Protein AF-A0A8B9T919-F1 (afdb_monomer_lite)

Sequence (289 aa):
VPCEQHYSPLSAPQPFTERGYCPAAAVGGAEPPPFTAFQFRGRLEGPDWRRLSAVDVGRVCREGDVAALQEHLEHVTFCSAERERCPHCQAPADPLLLKLLRLAQLCTEYLLHSQEYLSAQLRGLEDALRDALAQRDRLGEEVARRVQEVKALKEECRRRKKMIGTQQMMLEARASYHQCQLCEKAFMNYSFLQSHMQRRHPEESQIGMKAKTDKLQDEIDKLKEQLQLTKSQLEAEQQANMVRFSKVMVPFLLCCEELRNKANCIFLPIFVGFKDQRVKANIVLAMAV

Radius of gyration: 46.04 Å; chains: 1; bounding box: 82×73×131 Å

pLDDT: mean 78.36, std 20.1, range [31.69, 98.69]

Structure (mmCIF, N/CA/C/O backbone):
data_AF-A0A8B9T919-F1
#
_entry.id   AF-A0A8B9T919-F1
#
loop_
_atom_site.group_PDB
_atom_site.id
_atom_site.type_symbol
_atom_site.label_atom_id
_atom_site.label_alt_id
_atom_site.label_comp_id
_atom_site.label_asym_id
_atom_site.label_entity_id
_atom_site.label_seq_id
_atom_site.pdbx_PDB_ins_code
_atom_site.Cartn_x
_atom_site.Cartn_y
_atom_site.Cartn_z
_atom_site.occupancy
_atom_site.B_iso_or_equiv
_atom_site.auth_seq_id
_atom_site.auth_comp_id
_atom_site.auth_asym_id
_atom_site.auth_atom_id
_atom_site.pdbx_PDB_model_num
ATOM 1 N N . VAL A 1 1 ? 12.953 55.340 -32.029 1.00 36.50 1 VAL A N 1
ATOM 2 C CA . VAL A 1 1 ? 13.115 55.144 -30.569 1.00 36.50 1 VAL A CA 1
ATOM 3 C C . VAL A 1 1 ? 12.231 53.965 -30.181 1.00 36.50 1 VAL A C 1
ATOM 5 O O . VAL A 1 1 ? 11.100 53.947 -30.653 1.00 36.50 1 VAL A O 1
ATOM 8 N N . PRO A 1 2 ? 12.773 52.928 -29.525 1.00 43.56 2 PRO A N 1
ATOM 9 C CA . PRO A 1 2 ? 12.330 51.546 -29.701 1.00 43.56 2 PRO A CA 1
ATOM 10 C C . PRO A 1 2 ? 11.297 51.105 -28.653 1.00 43.56 2 PRO A C 1
ATOM 12 O O . PRO A 1 2 ? 11.357 51.530 -27.504 1.00 43.56 2 PRO A O 1
ATOM 15 N N . CYS A 1 3 ? 10.391 50.205 -29.043 1.00 31.69 3 CYS A N 1
ATOM 16 C CA . CYS A 1 3 ? 9.645 49.365 -28.108 1.00 31.69 3 CYS A CA 1
ATOM 17 C C . CYS A 1 3 ? 10.438 48.071 -27.901 1.00 31.69 3 CYS A C 1
ATOM 19 O O . CYS A 1 3 ? 10.429 47.192 -28.761 1.00 31.69 3 CYS A O 1
ATOM 21 N N . GLU A 1 4 ? 11.134 47.971 -26.771 1.00 33.41 4 GLU A N 1
ATOM 22 C CA . GLU A 1 4 ? 11.716 46.718 -26.299 1.00 33.41 4 GLU A CA 1
ATOM 23 C C . GLU A 1 4 ? 10.603 45.765 -25.853 1.00 33.41 4 GLU A C 1
ATOM 25 O O . GLU A 1 4 ? 9.883 46.024 -24.888 1.00 33.41 4 GLU A O 1
ATOM 30 N N . GLN A 1 5 ? 10.458 44.646 -26.559 1.00 37.06 5 GLN A N 1
ATOM 31 C CA . GLN A 1 5 ? 9.697 43.503 -26.072 1.00 37.06 5 GLN A CA 1
ATOM 32 C C . GLN A 1 5 ? 10.636 42.640 -25.228 1.00 37.06 5 GLN A C 1
ATOM 34 O O . GLN A 1 5 ? 11.494 41.926 -25.745 1.00 37.06 5 GLN A O 1
ATOM 39 N N . HIS A 1 6 ? 10.474 42.735 -23.911 1.00 33.97 6 HIS A N 1
ATOM 40 C CA . HIS A 1 6 ? 11.082 41.830 -22.944 1.00 33.97 6 HIS A CA 1
ATOM 41 C C . HIS A 1 6 ? 10.574 40.399 -23.181 1.00 33.97 6 HIS A C 1
ATOM 43 O O . HIS A 1 6 ? 9.445 40.064 -22.825 1.00 33.97 6 HIS A O 1
ATOM 49 N N . TYR A 1 7 ? 11.421 39.536 -23.738 1.00 36.06 7 TYR A N 1
ATOM 50 C CA . TYR A 1 7 ? 11.237 38.091 -23.646 1.00 36.06 7 TYR A CA 1
ATOM 51 C C . TYR A 1 7 ? 11.626 37.632 -22.236 1.00 36.06 7 TYR A C 1
ATOM 53 O O . TYR A 1 7 ? 12.780 37.754 -21.824 1.00 36.06 7 TYR A O 1
ATOM 61 N N . SER A 1 8 ? 10.662 37.107 -21.478 1.00 35.72 8 SER A N 1
ATOM 62 C CA . SER A 1 8 ? 10.942 36.371 -20.242 1.00 35.72 8 SER A CA 1
ATOM 63 C C . SER A 1 8 ? 11.583 35.017 -20.584 1.00 35.72 8 SER A C 1
ATOM 65 O O . SER A 1 8 ? 11.071 34.324 -21.466 1.00 35.72 8 SER A O 1
ATOM 67 N N . PRO A 1 9 ? 12.670 34.594 -19.913 1.00 38.00 9 PRO A N 1
ATOM 68 C CA . PRO A 1 9 ? 13.261 33.291 -20.170 1.00 38.00 9 PRO A CA 1
ATOM 69 C C . PRO A 1 9 ? 12.354 32.191 -19.611 1.00 38.00 9 PRO A C 1
ATOM 71 O O . PRO A 1 9 ? 12.071 32.157 -18.412 1.00 38.00 9 PRO A O 1
ATOM 74 N N . LEU A 1 10 ? 11.921 31.280 -20.486 1.00 37.81 10 LEU A N 1
ATOM 75 C CA . LEU A 1 10 ? 11.366 29.983 -20.107 1.00 37.81 10 LEU A CA 1
ATOM 76 C C . LEU A 1 10 ? 12.343 29.295 -19.147 1.00 37.81 10 LEU A C 1
ATOM 78 O O . LEU A 1 10 ? 13.496 29.036 -19.493 1.00 37.81 10 LEU A O 1
ATOM 82 N N . SER A 1 11 ? 11.886 29.040 -17.922 1.00 40.09 11 SER A N 1
ATOM 83 C CA . SER A 1 11 ? 12.655 28.319 -16.914 1.00 40.09 11 SER A CA 1
ATOM 84 C C . SER A 1 11 ? 13.010 26.926 -17.433 1.00 40.09 11 SER A C 1
ATOM 86 O O . SER A 1 11 ? 12.137 26.172 -17.860 1.00 40.09 11 SER A O 1
ATOM 88 N N . ALA A 1 12 ? 14.301 26.597 -17.402 1.00 38.28 12 ALA A N 1
ATOM 89 C CA . ALA A 1 12 ? 14.796 25.267 -17.722 1.00 38.28 12 ALA A CA 1
ATOM 90 C C . ALA A 1 12 ? 14.157 24.215 -16.790 1.00 38.28 12 ALA A C 1
ATOM 92 O O . ALA A 1 12 ? 13.969 24.500 -15.601 1.00 38.28 12 ALA A O 1
ATOM 93 N N . PRO A 1 13 ? 13.836 23.006 -17.285 1.00 37.28 13 PRO A N 1
ATOM 94 C CA . PRO A 1 13 ? 13.351 21.931 -16.432 1.00 37.28 13 PRO A CA 1
ATOM 95 C C . PRO A 1 13 ? 14.444 21.574 -15.419 1.00 37.28 13 PRO A C 1
ATOM 97 O O . PRO A 1 13 ? 15.576 21.262 -15.792 1.00 37.28 13 PRO A O 1
ATOM 100 N N . GLN A 1 14 ? 14.122 21.670 -14.129 1.00 35.53 14 GLN A N 1
ATOM 101 C CA . GLN A 1 14 ? 15.035 21.237 -13.077 1.00 35.53 14 GLN A CA 1
ATOM 102 C C . GLN A 1 14 ? 15.206 19.714 -13.168 1.00 35.53 14 GLN A C 1
ATOM 104 O O . GLN A 1 14 ? 14.205 19.016 -13.362 1.00 35.53 14 GLN A O 1
ATOM 109 N N . PRO A 1 15 ? 16.434 19.178 -13.035 1.00 36.22 15 PRO A N 1
ATOM 110 C CA . PRO A 1 15 ? 16.618 17.743 -12.900 1.00 36.22 15 PRO A CA 1
ATOM 111 C C . PRO A 1 15 ? 15.818 17.279 -11.684 1.00 36.22 15 PRO A C 1
ATOM 113 O O . PRO A 1 15 ? 15.820 17.952 -10.651 1.00 36.22 15 PRO A O 1
ATOM 116 N N . PHE A 1 16 ? 15.106 16.163 -11.833 1.00 40.47 16 PHE A N 1
ATOM 117 C CA . PHE A 1 16 ? 14.372 15.499 -10.763 1.00 40.47 16 PHE A CA 1
ATOM 118 C C . PHE A 1 16 ? 15.391 15.029 -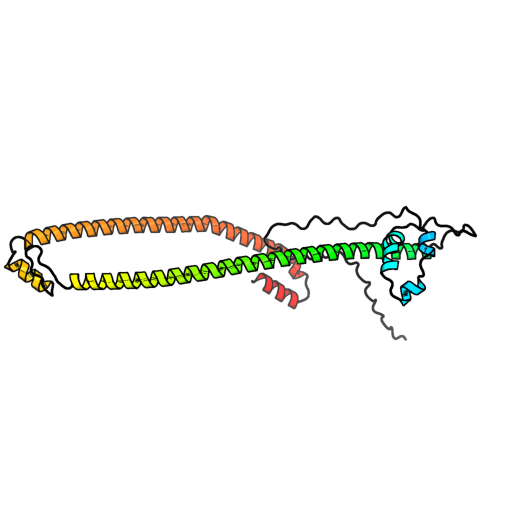9.718 1.00 40.47 16 PHE A C 1
ATOM 120 O O . PHE A 1 16 ? 15.885 13.906 -9.750 1.00 40.47 16 PHE A O 1
ATOM 127 N N . THR A 1 17 ? 15.798 15.943 -8.840 1.00 41.56 17 THR A N 1
ATOM 128 C CA . THR A 1 17 ? 16.509 15.609 -7.619 1.00 41.56 17 THR A CA 1
ATOM 129 C C . THR A 1 17 ? 15.556 14.782 -6.781 1.00 41.56 17 THR A C 1
ATOM 131 O O . THR A 1 17 ? 14.377 15.124 -6.671 1.00 41.56 17 THR A O 1
ATOM 134 N N . GLU A 1 18 ? 16.071 13.674 -6.246 1.00 41.75 18 GLU A N 1
ATOM 135 C CA . GLU A 1 18 ? 15.413 12.783 -5.296 1.00 41.75 18 GLU A CA 1
ATOM 136 C C . GLU A 1 18 ? 14.744 13.594 -4.180 1.00 41.75 18 GLU A C 1
ATOM 138 O O . GLU A 1 18 ? 15.289 13.814 -3.099 1.00 41.75 18 GLU A O 1
ATOM 143 N N . ARG A 1 19 ? 13.512 14.046 -4.410 1.00 37.56 19 ARG A N 1
ATOM 144 C CA . ARG A 1 19 ? 12.586 14.313 -3.327 1.00 37.56 19 ARG A CA 1
ATOM 145 C C . ARG A 1 19 ? 12.154 12.938 -2.868 1.00 37.56 19 ARG A C 1
ATOM 147 O O . ARG A 1 19 ? 11.163 12.401 -3.352 1.00 37.56 19 ARG A O 1
ATOM 154 N N . GLY A 1 20 ? 12.947 12.374 -1.958 1.00 37.53 20 GLY A N 1
ATOM 155 C CA . GLY A 1 20 ? 12.511 11.291 -1.100 1.00 37.53 20 GLY A CA 1
ATOM 156 C C . GLY A 1 20 ? 11.186 11.716 -0.486 1.00 37.53 20 GLY A C 1
ATOM 157 O O . GLY A 1 20 ? 11.134 12.562 0.407 1.00 37.53 20 GLY A O 1
ATOM 158 N N . TYR A 1 21 ? 10.097 11.193 -1.035 1.00 40.12 21 TYR A N 1
ATOM 159 C CA . TYR A 1 21 ? 8.816 11.232 -0.372 1.00 40.12 21 TYR A CA 1
ATOM 160 C C . TYR A 1 21 ? 8.945 10.236 0.773 1.00 40.12 21 TYR A C 1
ATOM 162 O O . TYR A 1 21 ? 8.727 9.046 0.589 1.00 40.12 21 TYR A O 1
ATOM 170 N N . CYS A 1 22 ? 9.393 10.706 1.936 1.00 38.06 22 CYS A N 1
ATOM 171 C CA . CYS A 1 22 ? 9.273 9.939 3.165 1.00 38.06 22 CYS A CA 1
ATOM 172 C C . CYS A 1 22 ? 7.781 9.933 3.517 1.00 38.06 22 CYS A C 1
ATOM 174 O O . CYS A 1 22 ? 7.258 10.993 3.883 1.00 38.06 22 CYS A O 1
ATOM 176 N N . PRO A 1 23 ? 7.061 8.801 3.402 1.00 38.56 23 PRO A N 1
ATOM 177 C CA . PRO A 1 23 ? 5.745 8.733 4.001 1.00 38.56 23 PRO A CA 1
ATOM 178 C C . PRO A 1 23 ? 5.939 8.889 5.510 1.00 38.56 23 PRO A C 1
ATOM 180 O O . PRO A 1 23 ? 6.887 8.348 6.084 1.00 38.56 23 PRO A O 1
ATOM 183 N N . ALA A 1 24 ? 5.067 9.673 6.143 1.00 37.78 24 ALA A N 1
ATOM 184 C CA . ALA A 1 24 ? 5.046 9.816 7.590 1.00 37.78 24 ALA A CA 1
ATOM 185 C C . ALA A 1 24 ? 5.099 8.423 8.232 1.00 37.78 24 ALA A C 1
ATOM 187 O O . ALA A 1 24 ? 4.307 7.551 7.876 1.00 37.78 24 ALA A O 1
ATOM 188 N N . ALA A 1 25 ? 6.082 8.233 9.115 1.00 38.03 25 ALA A N 1
ATOM 189 C CA . ALA A 1 25 ? 6.426 6.970 9.746 1.00 38.03 25 ALA A CA 1
ATOM 190 C C . ALA A 1 25 ? 5.175 6.176 10.151 1.00 38.03 25 ALA A C 1
ATOM 192 O O . ALA A 1 25 ? 4.456 6.551 11.080 1.00 38.03 25 ALA A O 1
ATOM 193 N N . ALA A 1 26 ? 4.933 5.063 9.459 1.00 39.94 26 ALA A N 1
ATOM 194 C CA . ALA A 1 26 ? 4.069 4.027 9.985 1.00 39.94 26 ALA A CA 1
ATOM 195 C C . ALA A 1 26 ? 4.783 3.451 11.213 1.00 39.94 26 ALA A C 1
ATOM 197 O O . ALA A 1 26 ? 5.913 2.970 11.139 1.00 39.94 26 ALA A O 1
ATOM 198 N N . VAL A 1 27 ? 4.140 3.585 12.367 1.00 46.00 27 VAL A N 1
ATOM 199 C CA . VAL A 1 27 ? 4.584 3.035 13.645 1.00 46.00 27 VAL A CA 1
ATOM 200 C C . VAL A 1 27 ? 4.632 1.509 13.508 1.00 46.00 27 VAL A C 1
ATOM 202 O O . VAL A 1 27 ? 3.615 0.839 13.645 1.00 46.00 27 VAL A O 1
ATOM 205 N N . GLY A 1 28 ? 5.803 0.965 13.181 1.00 42.69 28 GLY A N 1
ATOM 206 C CA . GLY A 1 28 ? 6.005 -0.471 12.985 1.00 42.69 28 GLY A CA 1
ATOM 207 C C . GLY A 1 28 ? 7.231 -0.745 12.124 1.00 42.69 28 GLY A C 1
ATOM 208 O O . GLY A 1 28 ? 7.162 -0.655 10.907 1.00 42.69 28 GLY A O 1
ATOM 209 N N . GLY A 1 29 ? 8.356 -1.033 12.780 1.00 44.22 29 GLY A N 1
ATOM 210 C CA . GLY A 1 29 ? 9.689 -1.181 12.196 1.00 44.22 29 GLY A CA 1
ATOM 211 C C . GLY A 1 29 ? 9.780 -1.990 10.899 1.00 44.22 29 GLY A C 1
ATOM 212 O O . GLY A 1 29 ? 9.660 -3.210 10.908 1.00 44.22 29 GLY A O 1
ATOM 213 N N . ALA A 1 30 ? 10.133 -1.290 9.828 1.00 40.09 30 ALA A N 1
ATOM 214 C CA . ALA A 1 30 ? 11.029 -1.749 8.776 1.00 40.09 30 ALA A CA 1
ATOM 215 C C . ALA A 1 30 ? 11.618 -0.482 8.145 1.00 40.09 30 ALA A C 1
ATOM 217 O O . ALA A 1 30 ? 10.909 0.266 7.473 1.00 40.09 30 ALA A O 1
ATOM 218 N N . GLU A 1 31 ? 12.889 -0.185 8.432 1.00 43.62 31 GLU A N 1
ATOM 219 C CA . GLU A 1 31 ? 13.597 0.849 7.678 1.00 43.62 31 GLU A CA 1
ATOM 220 C C . GLU A 1 31 ? 13.546 0.476 6.188 1.00 43.62 31 GLU A C 1
ATOM 222 O O . GLU A 1 31 ? 13.769 -0.697 5.856 1.00 43.62 31 GLU A O 1
ATOM 227 N N . PRO A 1 32 ? 13.243 1.428 5.283 1.00 50.81 32 PRO A N 1
ATOM 228 C CA . PRO A 1 32 ? 13.385 1.182 3.859 1.00 50.81 32 PRO A CA 1
ATOM 229 C C . PRO A 1 32 ? 14.818 0.699 3.603 1.00 50.81 32 PRO A C 1
ATOM 231 O O . PRO A 1 32 ? 15.749 1.269 4.181 1.00 50.81 32 PRO A O 1
ATOM 234 N N . PRO A 1 33 ? 15.028 -0.340 2.778 1.00 51.41 33 PRO A N 1
ATOM 235 C CA . PRO A 1 33 ? 16.375 -0.792 2.465 1.00 51.41 33 PRO A CA 1
ATOM 236 C C . PRO A 1 33 ? 17.212 0.401 1.977 1.00 51.41 33 PRO A C 1
ATOM 238 O O . PRO A 1 33 ? 16.688 1.231 1.229 1.00 51.41 33 PRO A O 1
ATOM 241 N N . PRO A 1 34 ? 18.486 0.521 2.398 1.00 51.78 34 PRO A N 1
ATOM 242 C CA . PRO A 1 34 ? 19.332 1.638 2.007 1.00 51.78 34 PRO A CA 1
ATOM 243 C C . PRO A 1 34 ? 19.442 1.658 0.484 1.00 51.78 34 PRO A C 1
ATOM 245 O O . PRO A 1 34 ? 20.031 0.765 -0.128 1.00 51.78 34 PRO A O 1
ATOM 248 N N . PHE A 1 35 ? 18.822 2.661 -0.130 1.00 59.38 35 PHE A N 1
ATOM 249 C CA . PHE A 1 35 ? 18.844 2.820 -1.572 1.00 59.38 35 PHE A CA 1
ATOM 250 C C . PHE A 1 35 ? 20.262 3.196 -1.996 1.00 59.38 35 PHE A C 1
ATOM 252 O O . PHE A 1 35 ? 20.836 4.185 -1.540 1.00 59.38 35 PHE A O 1
ATOM 259 N N . THR A 1 36 ? 20.849 2.382 -2.868 1.00 68.56 36 THR A N 1
ATOM 260 C CA . THR A 1 36 ? 22.107 2.717 -3.526 1.00 68.56 36 THR A CA 1
ATOM 261 C C . THR A 1 36 ? 21.854 3.860 -4.499 1.00 68.56 36 THR A C 1
ATOM 263 O O . THR A 1 36 ? 21.028 3.715 -5.400 1.00 68.56 36 THR A O 1
ATOM 266 N N . ALA A 1 37 ? 22.567 4.974 -4.332 1.00 80.81 37 ALA A N 1
ATOM 267 C CA . ALA A 1 37 ? 22.476 6.115 -5.237 1.00 80.81 37 ALA A CA 1
ATOM 268 C C . ALA A 1 37 ? 22.717 5.687 -6.696 1.00 80.81 37 ALA A C 1
ATOM 270 O O . ALA A 1 37 ? 23.629 4.901 -6.976 1.00 80.81 37 ALA A O 1
ATOM 271 N N . PHE A 1 38 ? 21.906 6.217 -7.616 1.00 88.94 38 PHE A N 1
ATOM 272 C CA . PHE A 1 38 ? 22.007 5.919 -9.043 1.00 88.94 38 PHE A CA 1
ATOM 273 C C . PHE A 1 38 ? 23.387 6.282 -9.600 1.00 88.94 38 PHE A C 1
ATOM 275 O O . PHE A 1 38 ? 23.897 7.383 -9.382 1.00 88.94 38 PHE A O 1
ATOM 282 N N . GLN A 1 39 ? 23.975 5.361 -10.363 1.00 93.12 39 GLN A N 1
ATOM 283 C CA . GLN A 1 39 ? 25.239 5.569 -11.061 1.00 93.12 39 GLN A CA 1
ATOM 284 C C . GLN A 1 39 ? 25.148 4.996 -12.468 1.00 93.12 39 GLN A C 1
ATOM 286 O O . GLN A 1 39 ? 24.696 3.867 -12.660 1.00 93.12 39 GLN A O 1
ATOM 291 N N . PHE A 1 40 ? 25.622 5.772 -13.442 1.00 93.56 40 PHE A N 1
ATOM 292 C CA . PHE A 1 40 ? 25.699 5.320 -14.823 1.00 93.56 40 PHE A CA 1
ATOM 293 C C . PHE A 1 40 ? 26.725 4.196 -14.980 1.00 93.56 40 PHE A C 1
ATOM 295 O O . PHE A 1 40 ? 27.854 4.290 -14.489 1.00 93.56 40 PHE A O 1
ATOM 302 N N . ARG A 1 41 ? 26.355 3.155 -15.722 1.00 91.75 41 ARG A N 1
ATOM 303 C CA . ARG A 1 41 ? 27.223 2.023 -16.044 1.00 91.75 41 ARG A CA 1
ATOM 304 C C . ARG A 1 41 ? 28.241 2.396 -17.125 1.00 91.75 41 ARG A C 1
ATOM 306 O O . ARG A 1 41 ? 27.979 3.182 -18.042 1.00 91.75 41 ARG A O 1
ATOM 313 N N . GLY A 1 42 ? 29.423 1.788 -17.041 1.00 88.69 42 GLY A N 1
ATOM 314 C CA . GLY A 1 42 ? 30.419 1.854 -18.111 1.00 88.69 42 GLY A CA 1
ATOM 315 C C . GLY A 1 42 ? 29.920 1.144 -19.373 1.00 88.69 42 GLY A C 1
ATOM 316 O O . GLY A 1 42 ? 29.310 0.083 -19.281 1.00 88.69 42 GLY A O 1
ATOM 317 N N . ARG A 1 43 ? 30.194 1.715 -20.554 1.00 90.75 43 ARG A N 1
ATOM 318 C CA . ARG A 1 43 ? 29.876 1.107 -21.857 1.00 90.75 43 ARG A CA 1
ATOM 319 C C . ARG A 1 43 ? 31.175 0.673 -22.528 1.00 90.75 43 ARG A C 1
ATOM 321 O O . ARG A 1 43 ? 31.939 1.521 -22.987 1.00 90.75 43 ARG A O 1
ATOM 328 N N . LEU A 1 44 ? 31.458 -0.627 -22.511 1.00 81.94 44 LEU A N 1
ATOM 329 C CA . LEU A 1 44 ? 32.715 -1.191 -23.024 1.00 81.94 44 LEU A CA 1
ATOM 330 C C . LEU A 1 44 ? 32.516 -2.010 -24.301 1.00 81.94 44 LEU A C 1
ATOM 332 O O . LEU A 1 44 ? 33.423 -2.067 -25.129 1.00 81.94 44 LEU A O 1
ATOM 336 N N . GLU A 1 45 ? 31.341 -2.611 -24.463 1.00 89.50 45 GLU A N 1
ATOM 337 C CA . GLU A 1 45 ? 31.021 -3.495 -25.580 1.00 89.50 45 GLU A CA 1
ATOM 338 C C . GLU A 1 45 ? 30.561 -2.698 -26.801 1.00 89.50 45 GLU A C 1
ATOM 340 O O . GLU A 1 45 ? 29.807 -1.733 -26.672 1.00 89.50 45 GLU A O 1
ATOM 345 N N . GLY A 1 46 ? 31.032 -3.082 -27.988 1.00 89.75 46 GLY A N 1
ATOM 346 C CA . GLY A 1 46 ? 30.630 -2.450 -29.245 1.00 89.75 46 GLY A CA 1
ATOM 347 C C . GLY A 1 46 ? 29.209 -2.845 -29.676 1.00 89.75 46 GLY A C 1
ATOM 348 O O . GLY A 1 46 ? 28.644 -3.813 -29.160 1.00 89.75 46 GLY A O 1
ATOM 349 N N . PRO A 1 47 ? 28.598 -2.126 -30.631 1.00 91.50 47 PRO A N 1
ATOM 350 C CA . PRO A 1 47 ? 27.275 -2.466 -31.133 1.00 91.50 47 PRO A CA 1
ATOM 351 C C . PRO A 1 47 ? 27.300 -3.762 -31.960 1.00 91.50 47 PRO A C 1
ATOM 353 O O . PRO A 1 47 ? 28.069 -3.910 -32.905 1.00 91.50 47 PRO A O 1
ATOM 356 N N . ASP A 1 48 ? 26.393 -4.690 -31.664 1.00 90.31 48 ASP A N 1
ATOM 357 C CA . ASP A 1 48 ? 26.045 -5.804 -32.547 1.00 90.31 48 ASP A CA 1
ATOM 358 C C . ASP A 1 48 ? 25.288 -5.316 -33.794 1.00 90.31 48 ASP A C 1
ATOM 360 O O . ASP A 1 48 ? 24.056 -5.254 -33.848 1.00 90.31 48 ASP A O 1
ATOM 364 N N . TRP A 1 49 ? 26.053 -4.974 -34.827 1.00 90.00 49 TRP A N 1
ATOM 365 C CA . TRP A 1 49 ? 25.535 -4.526 -36.116 1.00 90.00 49 TRP A CA 1
ATOM 366 C C . TRP A 1 49 ? 24.666 -5.569 -36.827 1.00 90.00 49 TRP A C 1
ATOM 368 O O . TRP A 1 49 ? 23.778 -5.201 -37.599 1.00 90.00 49 TRP A O 1
ATOM 378 N N . ARG A 1 50 ? 24.876 -6.868 -36.574 1.00 90.88 50 ARG A N 1
ATOM 379 C CA . ARG A 1 50 ? 24.064 -7.920 -37.200 1.00 90.88 50 ARG A CA 1
ATOM 380 C C . ARG A 1 50 ? 22.658 -7.905 -36.628 1.00 90.88 50 ARG A C 1
ATOM 382 O O . ARG A 1 50 ? 21.703 -7.871 -37.394 1.00 90.88 50 ARG A O 1
ATOM 389 N N . ARG A 1 51 ? 22.536 -7.856 -35.301 1.00 91.06 51 ARG A N 1
ATOM 390 C CA . ARG A 1 51 ? 21.229 -7.762 -34.639 1.00 91.06 51 ARG A CA 1
ATOM 391 C C . ARG A 1 51 ? 20.518 -6.463 -34.993 1.00 91.06 51 ARG A C 1
ATOM 393 O O . ARG A 1 51 ? 19.367 -6.500 -35.405 1.00 91.06 51 ARG A O 1
ATOM 400 N N . LEU A 1 52 ? 21.226 -5.334 -34.948 1.00 91.00 52 LEU A N 1
ATOM 401 C CA . LEU A 1 52 ? 20.641 -4.030 -35.274 1.00 91.00 52 LEU A CA 1
ATOM 402 C C . LEU A 1 52 ? 20.163 -3.925 -36.729 1.00 91.00 52 LEU A C 1
ATOM 404 O O . LEU A 1 52 ? 19.134 -3.307 -36.982 1.00 91.00 52 LEU A O 1
ATOM 408 N N . SER A 1 53 ? 20.872 -4.534 -37.684 1.00 90.44 53 SER A N 1
ATOM 409 C CA . SER A 1 53 ? 20.473 -4.489 -39.101 1.00 90.44 53 SER A CA 1
ATOM 410 C C . SER A 1 53 ? 19.258 -5.360 -39.435 1.00 90.44 53 SER A C 1
ATOM 412 O O . SER A 1 53 ? 18.605 -5.112 -40.445 1.00 90.44 53 SER A O 1
ATOM 414 N N . ALA A 1 54 ? 18.926 -6.346 -38.596 1.00 91.69 54 ALA A N 1
ATOM 415 C CA . ALA A 1 54 ? 17.727 -7.167 -38.761 1.00 91.69 54 ALA A CA 1
ATOM 416 C C . ALA A 1 54 ? 16.431 -6.441 -38.349 1.00 91.69 54 ALA A C 1
ATOM 418 O O . ALA A 1 54 ? 15.338 -6.902 -38.680 1.00 91.69 54 ALA A O 1
ATOM 419 N N . VAL A 1 55 ? 16.534 -5.316 -37.631 1.00 92.75 55 VAL A N 1
ATOM 420 C CA . VAL A 1 55 ? 15.377 -4.574 -37.118 1.00 92.75 55 VAL A CA 1
ATOM 421 C C . VAL A 1 55 ? 14.807 -3.641 -38.186 1.00 92.75 55 VAL A C 1
ATOM 423 O O . VAL A 1 55 ? 15.452 -2.679 -38.602 1.00 92.75 55 VAL A O 1
ATOM 426 N N . ASP A 1 56 ? 13.547 -3.856 -38.568 1.00 93.62 56 ASP A N 1
ATOM 427 C CA . ASP A 1 56 ? 12.787 -2.886 -39.365 1.00 93.62 56 ASP A CA 1
ATOM 428 C C . ASP A 1 56 ? 12.229 -1.775 -38.463 1.00 93.62 56 ASP A C 1
ATOM 430 O O . ASP A 1 56 ? 11.118 -1.855 -37.932 1.00 93.62 56 ASP A O 1
ATOM 434 N N . VAL A 1 57 ? 13.007 -0.702 -38.308 1.00 94.69 57 VAL A N 1
ATOM 435 C CA . VAL A 1 57 ? 12.626 0.477 -37.512 1.00 94.69 57 VAL A CA 1
ATOM 436 C C . VAL A 1 57 ? 11.338 1.126 -38.033 1.00 94.69 57 VAL A C 1
ATOM 438 O O . VAL A 1 57 ? 10.521 1.602 -37.247 1.00 94.69 57 VAL A O 1
ATOM 441 N N . GLY A 1 58 ? 11.110 1.119 -39.350 1.00 96.25 58 GLY A N 1
ATOM 442 C CA . GLY A 1 58 ? 9.912 1.707 -39.947 1.00 96.25 58 GLY A CA 1
ATOM 443 C C . GLY A 1 58 ? 8.649 0.954 -39.539 1.00 96.25 58 GLY A C 1
ATOM 444 O O . GLY A 1 58 ? 7.632 1.576 -39.226 1.00 96.25 58 GLY A O 1
ATOM 445 N N . ARG A 1 59 ? 8.717 -0.379 -39.510 1.00 95.38 59 ARG A N 1
ATOM 446 C CA . ARG A 1 59 ? 7.644 -1.230 -38.991 1.00 95.38 59 ARG A CA 1
ATOM 447 C C . ARG A 1 59 ? 7.426 -1.007 -37.497 1.00 95.38 59 ARG A C 1
ATOM 449 O O . ARG A 1 59 ? 6.291 -0.742 -37.109 1.00 95.38 59 ARG A O 1
ATOM 456 N N . VAL A 1 60 ? 8.494 -1.028 -36.691 1.00 95.75 60 VAL A N 1
ATOM 457 C CA . VAL A 1 60 ? 8.422 -0.791 -35.235 1.00 95.75 60 VAL A CA 1
ATOM 458 C C . VAL A 1 60 ? 7.717 0.533 -34.929 1.00 95.75 60 VAL A C 1
ATOM 460 O O . VAL A 1 60 ? 6.826 0.566 -34.086 1.00 95.75 60 VAL A O 1
ATOM 463 N N . CYS A 1 61 ? 8.039 1.609 -35.653 1.00 96.25 61 CYS A N 1
ATOM 464 C CA . CYS A 1 61 ? 7.386 2.906 -35.471 1.00 96.25 61 CYS A CA 1
ATOM 465 C C . CYS A 1 61 ? 5.906 2.917 -35.882 1.00 96.25 61 CYS A C 1
ATOM 467 O O . CYS A 1 61 ? 5.100 3.539 -35.195 1.00 96.25 61 CYS A O 1
ATOM 469 N N . ARG A 1 62 ? 5.535 2.276 -37.001 1.00 97.38 62 ARG A N 1
ATOM 470 C CA . ARG A 1 62 ? 4.141 2.275 -37.489 1.00 97.38 62 ARG A CA 1
ATOM 471 C C . ARG A 1 62 ? 3.218 1.404 -36.643 1.00 97.38 62 ARG A C 1
ATOM 473 O O . ARG A 1 62 ? 2.064 1.765 -36.446 1.00 97.38 62 ARG A O 1
ATOM 480 N N . GLU A 1 63 ? 3.714 0.255 -36.198 1.00 96.50 63 GLU A N 1
ATOM 481 C CA . GLU A 1 63 ? 2.929 -0.747 -35.470 1.00 96.50 63 GLU A CA 1
ATOM 482 C C . GLU A 1 63 ? 3.042 -0.589 -33.950 1.00 96.50 63 GLU A C 1
ATOM 484 O O . GLU A 1 63 ? 2.236 -1.157 -33.219 1.00 96.50 63 GLU A O 1
ATOM 489 N N . GLY A 1 64 ? 4.018 0.185 -33.462 1.00 94.69 64 GLY A N 1
ATOM 490 C CA . GLY A 1 64 ? 4.302 0.283 -32.034 1.00 94.69 64 GLY A CA 1
ATOM 491 C C . GLY A 1 64 ? 4.761 -1.056 -31.457 1.00 94.69 64 GLY A C 1
ATOM 492 O O . GLY A 1 64 ? 4.309 -1.439 -30.382 1.00 94.69 64 GLY A O 1
ATOM 493 N N . ASP A 1 65 ? 5.618 -1.787 -32.178 1.00 94.31 65 ASP A N 1
ATOM 494 C CA . ASP A 1 65 ? 6.107 -3.111 -31.767 1.00 94.31 65 ASP A CA 1
ATOM 495 C C . ASP A 1 65 ? 7.080 -2.991 -30.581 1.00 94.31 65 ASP A C 1
ATOM 497 O O . ASP A 1 65 ? 8.307 -2.951 -30.721 1.00 94.31 65 ASP A O 1
ATOM 501 N N . VAL A 1 66 ? 6.503 -2.884 -29.382 1.00 93.88 66 VAL A N 1
ATOM 502 C CA . VAL A 1 66 ? 7.244 -2.750 -28.123 1.00 93.88 66 VAL A CA 1
ATOM 503 C C . VAL A 1 66 ? 8.090 -3.991 -27.848 1.00 93.88 66 VAL A C 1
ATOM 505 O O . VAL A 1 66 ? 9.161 -3.858 -27.263 1.00 93.88 66 VAL A O 1
ATOM 508 N N . ALA A 1 67 ? 7.660 -5.179 -28.283 1.00 93.62 67 ALA A N 1
ATOM 509 C CA . ALA A 1 67 ? 8.398 -6.418 -28.053 1.00 93.62 67 ALA A CA 1
ATOM 510 C C . ALA A 1 67 ? 9.734 -6.413 -28.811 1.00 93.62 67 ALA A C 1
ATOM 512 O O . ALA A 1 67 ? 10.782 -6.669 -28.214 1.00 93.62 67 ALA A O 1
ATOM 513 N N . ALA A 1 68 ? 9.718 -6.027 -30.091 1.00 92.00 68 ALA A N 1
ATOM 514 C CA . ALA A 1 68 ? 10.941 -5.863 -30.875 1.00 92.00 68 ALA A CA 1
ATOM 515 C C . ALA A 1 68 ? 11.872 -4.790 -30.277 1.00 92.00 68 ALA A C 1
ATOM 517 O O . ALA A 1 68 ? 13.090 -4.977 -30.234 1.00 92.00 68 ALA A O 1
ATOM 518 N N . LEU A 1 69 ? 11.316 -3.680 -29.773 1.00 92.00 69 LEU A N 1
ATOM 519 C CA . LEU A 1 69 ? 12.102 -2.636 -29.108 1.00 92.00 69 LEU A CA 1
ATOM 520 C C . LEU A 1 69 ? 12.730 -3.132 -27.794 1.00 92.00 69 LEU A C 1
ATOM 522 O O . LEU A 1 69 ? 13.903 -2.862 -27.541 1.00 92.00 69 LEU A O 1
ATOM 526 N N . GLN A 1 70 ? 11.974 -3.870 -26.977 1.00 92.94 70 GLN A N 1
ATOM 527 C CA . GLN A 1 70 ? 12.437 -4.423 -25.701 1.00 92.94 70 GLN A CA 1
ATOM 528 C C . GLN A 1 70 ? 13.626 -5.369 -25.877 1.00 92.94 70 GLN A C 1
ATOM 530 O O . GLN A 1 70 ? 14.567 -5.297 -25.091 1.00 92.94 70 GLN A O 1
ATOM 535 N N . GLU A 1 71 ? 13.638 -6.190 -26.930 1.00 93.19 71 GLU A N 1
ATOM 536 C CA . GLU A 1 71 ? 14.750 -7.111 -27.209 1.00 93.19 71 GLU A CA 1
ATOM 537 C C . GLU A 1 71 ? 16.092 -6.385 -27.442 1.00 93.19 71 GLU A C 1
ATOM 539 O O . GLU A 1 71 ? 17.168 -6.916 -27.152 1.00 93.19 71 GLU A O 1
ATOM 544 N N . HIS A 1 72 ? 16.035 -5.151 -27.950 1.00 92.75 72 HIS A N 1
ATOM 545 C CA . HIS A 1 72 ? 17.209 -4.344 -28.293 1.00 92.75 72 HIS A CA 1
ATOM 546 C C . HIS A 1 72 ? 17.543 -3.286 -27.238 1.00 92.75 72 HIS A C 1
ATOM 548 O O . HIS A 1 72 ? 18.625 -2.697 -27.287 1.00 92.75 72 HIS A O 1
ATOM 554 N N . LEU A 1 73 ? 16.635 -3.037 -26.292 1.00 93.06 73 LEU A N 1
ATOM 555 C CA . LEU A 1 73 ? 16.697 -1.919 -25.356 1.00 93.06 73 LEU A CA 1
ATOM 556 C C . LEU A 1 73 ? 17.970 -1.935 -24.510 1.00 93.06 73 LEU A C 1
ATOM 558 O O . LEU A 1 73 ? 18.667 -0.924 -24.432 1.00 93.06 73 LEU A O 1
ATOM 562 N N . GLU A 1 74 ? 18.301 -3.081 -23.916 1.00 91.94 74 GLU A N 1
ATOM 563 C CA . GLU A 1 74 ? 19.506 -3.235 -23.098 1.00 91.94 74 GLU A CA 1
ATOM 564 C C . GLU A 1 74 ? 20.765 -3.009 -23.943 1.00 91.94 74 GLU A C 1
ATOM 566 O O . GLU A 1 74 ? 21.592 -2.150 -23.636 1.00 91.94 74 GLU A O 1
ATOM 571 N N . HIS A 1 75 ? 20.862 -3.704 -25.074 1.00 91.81 75 HIS A N 1
ATOM 572 C CA . HIS A 1 75 ? 22.024 -3.630 -25.952 1.00 91.81 75 HIS A CA 1
ATOM 573 C C . HIS A 1 75 ? 22.286 -2.209 -26.474 1.00 91.81 75 HIS A C 1
ATOM 575 O O . HIS A 1 75 ? 23.401 -1.701 -26.375 1.00 91.81 75 HIS A O 1
ATOM 581 N N . VAL A 1 76 ? 21.256 -1.522 -26.978 1.00 93.56 76 VAL A N 1
ATOM 582 C CA . VAL A 1 76 ? 21.377 -0.140 -27.477 1.00 93.56 76 VAL A CA 1
ATOM 583 C C . VAL A 1 76 ? 21.721 0.830 -26.350 1.00 93.56 76 VAL A C 1
ATOM 585 O O . VAL A 1 76 ? 22.516 1.750 -26.555 1.00 93.56 76 VAL A O 1
ATOM 588 N N . THR A 1 77 ? 21.150 0.628 -25.160 1.00 95.00 77 THR A N 1
ATOM 589 C CA . THR A 1 77 ? 21.420 1.489 -24.008 1.00 95.00 77 THR A CA 1
ATOM 590 C C . THR A 1 77 ? 22.870 1.353 -23.565 1.00 95.00 77 THR A C 1
ATOM 592 O O . THR A 1 77 ? 23.506 2.375 -23.338 1.00 95.00 77 THR A O 1
ATOM 595 N N . PHE A 1 78 ? 23.423 0.136 -23.487 1.00 94.75 78 PHE A N 1
ATOM 596 C CA . PHE A 1 78 ? 24.722 -0.125 -22.855 1.00 94.75 78 PHE A CA 1
ATOM 597 C C . PHE A 1 78 ? 25.918 -0.325 -23.806 1.00 94.75 78 PHE A C 1
ATOM 599 O O . PHE A 1 78 ? 27.045 -0.437 -23.320 1.00 94.75 78 PHE A O 1
ATOM 606 N N . CYS A 1 79 ? 25.735 -0.265 -25.128 1.00 94.75 79 CYS A N 1
ATOM 607 C CA . CYS A 1 79 ? 26.842 -0.354 -26.088 1.00 94.75 79 CYS A CA 1
ATOM 608 C C . CYS A 1 79 ? 27.660 0.948 -26.231 1.00 94.75 79 CYS A C 1
ATOM 610 O O . CYS A 1 79 ? 27.208 2.051 -25.912 1.00 94.75 79 CYS A O 1
ATOM 612 N N . SER A 1 80 ? 28.883 0.834 -26.750 1.00 93.56 80 SER A N 1
ATOM 613 C CA . SER A 1 80 ? 29.804 1.937 -27.030 1.00 93.56 80 SER A CA 1
ATOM 614 C C . SER A 1 80 ? 30.072 2.064 -28.525 1.00 93.56 80 SER A C 1
ATOM 616 O O . SER A 1 80 ? 30.753 1.232 -29.114 1.00 93.56 80 SER A O 1
ATOM 618 N N . ALA A 1 81 ? 29.580 3.145 -29.134 1.00 89.75 81 ALA A N 1
ATOM 619 C CA . ALA A 1 81 ? 29.839 3.463 -30.540 1.00 89.75 81 ALA A CA 1
ATOM 620 C C . ALA A 1 81 ? 31.088 4.349 -30.750 1.00 89.75 81 ALA A C 1
ATOM 622 O O . ALA A 1 81 ? 31.414 4.708 -31.877 1.00 89.75 81 ALA A O 1
ATOM 623 N N . GLU A 1 82 ? 31.796 4.729 -29.679 1.00 87.94 82 GLU A N 1
ATOM 624 C CA . GLU A 1 82 ? 32.860 5.749 -29.719 1.00 87.94 82 GLU A CA 1
ATOM 625 C C . GLU A 1 82 ? 34.065 5.359 -30.586 1.00 87.94 82 GLU A C 1
ATOM 627 O O . GLU A 1 82 ? 34.790 6.225 -31.075 1.00 87.94 82 GLU A O 1
ATOM 632 N N . ARG A 1 83 ? 34.300 4.054 -30.760 1.00 88.44 83 ARG A N 1
ATOM 633 C CA . ARG A 1 83 ? 35.436 3.508 -31.519 1.00 88.44 83 ARG A CA 1
ATOM 634 C C . ARG A 1 83 ? 35.043 2.980 -32.899 1.00 88.44 83 ARG A C 1
ATOM 636 O O . ARG A 1 83 ? 35.913 2.495 -33.623 1.00 88.44 83 ARG A O 1
ATOM 643 N N . GLU A 1 84 ? 33.769 3.084 -33.262 1.00 88.81 84 GLU A N 1
ATOM 644 C CA . GLU A 1 84 ? 33.249 2.550 -34.516 1.00 88.81 84 GLU A CA 1
ATOM 645 C C . GLU A 1 84 ? 33.724 3.391 -35.706 1.00 88.81 84 GLU A C 1
ATOM 647 O O . GLU A 1 84 ? 33.786 4.626 -35.662 1.00 88.81 84 GLU A O 1
ATOM 652 N N . ARG A 1 85 ? 34.088 2.700 -36.787 1.00 89.81 85 ARG A N 1
ATOM 653 C CA . ARG A 1 85 ? 34.603 3.304 -38.019 1.00 89.81 85 ARG A CA 1
ATOM 654 C C . ARG A 1 85 ? 33.757 2.876 -39.198 1.00 89.81 85 ARG A C 1
ATOM 656 O O . ARG A 1 85 ? 33.259 1.755 -39.245 1.00 89.81 85 ARG A O 1
ATOM 663 N N . CYS A 1 86 ? 33.643 3.763 -40.180 1.00 87.62 86 CYS A N 1
ATOM 664 C CA . CYS A 1 86 ? 32.969 3.448 -41.429 1.00 87.62 86 CYS A CA 1
ATOM 665 C C . CYS A 1 86 ? 33.652 2.246 -42.114 1.00 87.62 86 CYS A C 1
ATOM 667 O O . CYS A 1 86 ? 34.847 2.336 -42.416 1.00 87.62 86 CYS A O 1
ATOM 669 N N . PRO A 1 87 ? 32.920 1.162 -42.440 1.00 86.94 87 PRO A N 1
ATOM 670 C CA . PRO A 1 87 ? 33.497 -0.007 -43.107 1.00 86.94 87 PRO A CA 1
ATOM 671 C C . PRO A 1 87 ? 34.136 0.300 -44.469 1.00 86.94 87 PRO A C 1
ATOM 673 O O . PRO A 1 87 ? 35.044 -0.408 -44.895 1.00 86.94 87 PRO A O 1
ATOM 676 N N . HIS A 1 88 ? 33.683 1.358 -45.152 1.00 90.44 88 HIS A N 1
ATOM 677 C CA . HIS A 1 88 ? 34.114 1.690 -46.513 1.00 90.44 88 HIS A CA 1
ATOM 678 C C . HIS A 1 88 ? 35.308 2.647 -46.573 1.00 90.44 88 HIS A C 1
ATOM 680 O O . HIS A 1 88 ? 36.180 2.476 -47.418 1.00 90.44 88 HIS A O 1
ATOM 686 N N . CYS A 1 89 ? 35.360 3.656 -45.699 1.00 93.00 89 CYS A N 1
ATOM 687 C CA . CYS A 1 89 ? 36.397 4.694 -45.744 1.00 93.00 89 CYS A CA 1
ATOM 688 C C . CYS A 1 89 ? 37.238 4.802 -44.466 1.00 93.00 89 CYS A C 1
ATOM 690 O O . CYS A 1 89 ? 38.127 5.645 -44.403 1.00 93.00 89 CYS A O 1
ATOM 692 N N . GLN A 1 90 ? 36.965 3.980 -43.444 1.00 92.06 90 GLN A N 1
ATOM 693 C CA . GLN A 1 90 ? 37.664 3.968 -42.146 1.00 92.06 90 GLN A CA 1
ATOM 694 C C . GLN A 1 90 ? 37.588 5.284 -41.347 1.00 92.06 90 GLN A C 1
ATOM 696 O O . GLN A 1 90 ? 38.217 5.415 -40.287 1.00 92.06 90 GLN A O 1
ATOM 701 N N . ALA A 1 91 ? 36.791 6.247 -41.821 1.00 91.75 91 ALA A N 1
ATOM 702 C CA . ALA A 1 91 ? 36.520 7.488 -41.118 1.00 91.75 91 ALA A CA 1
ATOM 703 C C . ALA A 1 91 ? 35.795 7.201 -39.791 1.00 91.75 91 ALA A C 1
ATOM 705 O O . ALA A 1 91 ? 34.952 6.297 -39.741 1.00 91.75 91 ALA A O 1
ATOM 706 N N . PRO A 1 92 ? 36.117 7.941 -38.716 1.00 90.44 92 PRO A N 1
ATOM 707 C CA . PRO A 1 92 ? 35.368 7.851 -37.471 1.00 90.44 92 PRO A CA 1
ATOM 708 C C . PRO A 1 92 ? 33.929 8.339 -37.674 1.00 90.44 92 PRO A C 1
ATOM 710 O O . PRO A 1 92 ? 33.650 9.125 -38.583 1.00 90.44 92 PRO A O 1
ATOM 713 N N . ALA A 1 93 ? 33.024 7.893 -36.806 1.00 89.94 93 ALA A N 1
ATOM 714 C CA . ALA A 1 93 ? 31.673 8.437 -36.758 1.00 89.94 93 ALA A CA 1
ATOM 715 C C . ALA A 1 93 ? 31.678 9.941 -36.420 1.00 89.94 93 ALA A C 1
ATOM 717 O O . ALA A 1 93 ? 32.583 10.447 -35.749 1.00 89.94 93 ALA A O 1
ATOM 718 N N . ASP A 1 94 ? 30.647 10.652 -36.882 1.00 91.94 94 ASP A N 1
ATOM 719 C CA . ASP A 1 94 ? 30.479 12.080 -36.614 1.00 91.94 94 ASP A CA 1
ATOM 720 C C . ASP A 1 94 ? 30.419 12.342 -35.091 1.00 91.94 94 ASP A C 1
ATOM 722 O O . ASP A 1 94 ? 29.561 11.774 -34.400 1.00 91.94 94 ASP A O 1
ATOM 726 N N . PRO A 1 95 ? 31.285 13.217 -34.543 1.00 92.88 95 PRO A N 1
ATOM 727 C CA . PRO A 1 95 ? 31.306 13.521 -33.115 1.00 92.88 95 PRO A CA 1
ATOM 728 C C . PRO A 1 95 ? 29.983 14.057 -32.546 1.00 92.88 95 PRO A C 1
ATOM 730 O O . PRO A 1 95 ? 29.688 13.817 -31.374 1.00 92.88 95 PRO A O 1
ATOM 733 N N . LEU A 1 96 ? 29.185 14.799 -33.321 1.00 94.81 96 LEU A N 1
ATOM 734 C CA . LEU A 1 96 ? 27.880 15.307 -32.884 1.00 94.81 96 LEU A CA 1
ATOM 735 C C . LEU A 1 96 ? 26.844 14.185 -32.800 1.00 94.81 96 LEU A C 1
ATOM 737 O O . LEU A 1 96 ? 26.086 14.139 -31.831 1.00 94.81 96 LEU A O 1
ATOM 741 N N . LEU A 1 97 ? 26.846 13.252 -33.757 1.00 93.25 97 LEU A N 1
ATOM 742 C CA . LEU A 1 97 ? 25.968 12.077 -33.712 1.00 93.25 97 LEU A CA 1
ATOM 743 C C . LEU A 1 97 ? 26.331 11.154 -32.544 1.00 93.25 97 LEU A C 1
ATOM 745 O O . LEU A 1 97 ? 25.437 10.675 -31.849 1.00 93.25 97 LEU A O 1
ATOM 749 N N . LEU A 1 98 ? 27.625 10.968 -32.264 1.00 93.12 98 LEU A N 1
ATOM 750 C CA . LEU A 1 98 ? 28.084 10.219 -31.089 1.00 93.12 98 LEU A CA 1
ATOM 751 C C . LEU A 1 98 ? 27.647 10.882 -29.776 1.00 93.12 98 LEU A C 1
ATOM 753 O O . LEU A 1 98 ? 27.195 10.192 -28.864 1.00 93.12 98 LEU A O 1
ATOM 757 N N . LYS A 1 99 ? 27.720 12.217 -29.678 1.00 95.12 99 LYS A N 1
ATOM 758 C CA . LYS A 1 99 ? 27.205 12.958 -28.513 1.00 95.12 99 LYS A CA 1
ATOM 759 C C . LYS A 1 99 ? 25.693 12.806 -28.359 1.00 95.12 99 LYS A C 1
ATOM 761 O O . LYS A 1 99 ? 25.226 12.589 -27.243 1.00 95.12 99 LYS A O 1
ATOM 766 N N . LEU A 1 100 ? 24.938 12.901 -29.454 1.00 96.31 100 LEU A N 1
ATOM 767 C CA . LEU A 1 100 ? 23.487 12.712 -29.445 1.00 96.31 100 LEU A CA 1
ATOM 768 C C . LEU A 1 100 ? 23.116 11.298 -28.983 1.00 96.31 100 LEU A C 1
ATOM 770 O O . LEU A 1 100 ? 22.290 11.152 -28.085 1.00 96.31 100 LEU A O 1
ATOM 774 N N . LEU A 1 101 ? 23.770 10.271 -29.536 1.00 94.56 101 LEU A N 1
ATOM 775 C CA . LEU A 1 101 ? 23.585 8.882 -29.118 1.00 94.56 101 LEU A CA 1
ATOM 776 C C . LEU A 1 101 ? 23.933 8.706 -27.639 1.00 94.56 101 LEU A C 1
ATOM 778 O O . LEU A 1 101 ? 23.154 8.119 -26.894 1.00 94.56 101 LEU A O 1
ATOM 782 N N . ARG A 1 102 ? 25.065 9.259 -27.189 1.00 95.25 102 ARG A N 1
ATOM 783 C CA . ARG A 1 102 ? 25.483 9.158 -25.790 1.00 95.25 102 ARG A CA 1
ATOM 784 C C . ARG A 1 102 ? 24.455 9.780 -24.848 1.00 95.25 102 ARG A C 1
ATOM 786 O O . ARG A 1 102 ? 24.128 9.172 -23.833 1.00 95.25 102 ARG A O 1
ATOM 793 N N . LEU A 1 103 ? 23.920 10.955 -25.183 1.00 96.00 103 LEU A N 1
ATOM 794 C CA . LEU A 1 103 ? 22.845 11.585 -24.413 1.00 96.00 103 LEU A CA 1
ATOM 795 C C . LEU A 1 103 ? 21.575 10.730 -24.419 1.00 96.00 103 LEU A C 1
ATOM 797 O O . LEU A 1 103 ? 21.007 10.500 -23.356 1.00 96.00 103 LEU A O 1
ATOM 801 N N . ALA A 1 104 ? 21.167 10.199 -25.574 1.00 96.56 104 ALA A N 1
ATOM 802 C CA . ALA A 1 104 ? 20.002 9.322 -25.675 1.00 96.56 104 ALA A CA 1
ATOM 803 C C . ALA A 1 104 ? 20.152 8.057 -24.809 1.00 96.56 104 ALA A C 1
ATOM 805 O O . ALA A 1 104 ? 19.223 7.685 -24.094 1.00 96.56 104 ALA A O 1
ATOM 806 N N . GLN A 1 105 ? 21.334 7.437 -24.805 1.00 96.25 105 GLN A N 1
ATOM 807 C CA . GLN A 1 105 ? 21.641 6.281 -23.963 1.00 96.25 105 GLN A CA 1
ATOM 808 C C . GLN A 1 105 ? 21.596 6.623 -22.468 1.00 96.25 105 GLN A C 1
ATOM 810 O O . GLN A 1 105 ? 21.034 5.863 -21.689 1.00 96.25 105 GLN A O 1
ATOM 815 N N . LEU A 1 106 ? 22.176 7.755 -22.047 1.00 95.50 106 LEU A N 1
ATOM 816 C CA . LEU A 1 106 ? 22.130 8.198 -20.644 1.00 95.50 106 LEU A CA 1
ATOM 817 C C . LEU A 1 106 ? 20.692 8.506 -20.199 1.00 95.50 106 LEU A C 1
ATOM 819 O O . LEU A 1 106 ? 20.283 8.088 -19.119 1.00 95.50 106 LEU A O 1
ATOM 823 N N . CYS A 1 107 ? 19.903 9.176 -21.042 1.00 96.44 107 CYS A N 1
ATOM 824 C CA . CYS A 1 107 ? 18.482 9.394 -20.783 1.00 96.44 107 CYS A CA 1
ATOM 825 C C . CYS A 1 107 ? 17.734 8.062 -20.641 1.00 96.44 107 CYS A C 1
ATOM 827 O O . CYS A 1 107 ? 16.974 7.890 -19.693 1.00 96.44 107 CYS A O 1
ATOM 829 N N . THR A 1 108 ? 17.974 7.109 -21.544 1.00 96.12 108 THR A N 1
ATOM 830 C CA . THR A 1 108 ? 17.315 5.794 -21.518 1.00 96.12 108 THR A CA 1
ATOM 831 C C . THR A 1 108 ? 17.693 5.001 -20.268 1.00 96.12 108 THR A C 1
ATOM 833 O O . THR A 1 108 ? 16.818 4.459 -19.604 1.00 96.12 108 THR A O 1
ATOM 836 N N . GLU A 1 109 ? 18.969 4.993 -19.882 1.00 96.12 109 GLU A N 1
ATOM 837 C CA . GLU A 1 109 ? 19.437 4.336 -18.658 1.00 96.12 109 GLU A CA 1
ATOM 838 C C . GLU A 1 109 ? 18.800 4.930 -17.394 1.00 96.12 109 GLU A C 1
ATOM 840 O O . GLU A 1 109 ? 18.357 4.191 -16.516 1.00 96.12 109 GLU A O 1
ATOM 845 N N . TYR A 1 110 ? 18.693 6.259 -17.320 1.00 95.81 110 TYR A N 1
ATOM 846 C CA . TYR A 1 110 ? 18.002 6.921 -16.215 1.00 95.81 110 TYR A CA 1
ATOM 847 C C . TYR A 1 110 ? 16.501 6.591 -16.187 1.00 95.81 110 TYR A C 1
ATOM 849 O O . TYR A 1 110 ? 15.932 6.386 -15.113 1.00 95.81 110 TYR A O 1
ATOM 857 N N . LEU A 1 111 ? 15.852 6.507 -17.352 1.00 95.88 111 LEU A N 1
ATOM 858 C CA . LEU A 1 111 ? 14.444 6.115 -17.449 1.00 95.88 111 LEU A CA 1
ATOM 859 C C . LEU A 1 111 ? 14.220 4.661 -17.015 1.00 95.88 111 LEU A C 1
ATOM 861 O O . LEU A 1 111 ? 13.263 4.403 -16.288 1.00 95.88 111 LEU A O 1
ATOM 865 N N . LEU A 1 112 ? 15.108 3.736 -17.394 1.00 93.69 112 LEU A N 1
ATOM 866 C CA . LEU A 1 112 ? 15.073 2.344 -16.933 1.00 93.69 112 LEU A CA 1
ATOM 867 C C . LEU A 1 112 ? 15.215 2.263 -15.410 1.00 93.69 112 LEU A C 1
ATOM 869 O O . LEU A 1 112 ? 14.383 1.652 -14.743 1.00 93.69 112 LEU A O 1
ATOM 873 N N . HIS A 1 113 ? 16.199 2.967 -14.845 1.00 93.25 113 HIS A N 1
ATOM 874 C CA . HIS A 1 113 ? 16.361 3.045 -13.395 1.00 93.25 113 HIS A CA 1
ATOM 875 C C . HIS A 1 113 ? 15.121 3.628 -12.701 1.00 93.25 113 HIS A C 1
ATOM 877 O O . HIS A 1 113 ? 14.654 3.089 -11.699 1.00 93.25 113 HIS A O 1
ATOM 883 N N . SER A 1 114 ? 14.554 4.705 -13.248 1.00 92.56 114 SER A N 1
ATOM 884 C CA . SER A 1 114 ? 13.350 5.341 -12.703 1.00 92.56 114 SER A CA 1
ATOM 885 C C . SER A 1 114 ? 12.150 4.396 -12.738 1.00 92.56 114 SER A C 1
ATOM 887 O O . SER A 1 114 ? 11.377 4.349 -11.785 1.00 92.56 114 SER A O 1
ATOM 889 N N . GLN A 1 115 ? 12.000 3.616 -13.810 1.00 94.19 115 GLN A N 1
ATOM 890 C CA . GLN A 1 115 ? 10.952 2.607 -13.927 1.00 94.19 115 GLN A CA 1
ATOM 891 C C . GLN A 1 115 ? 11.101 1.524 -12.856 1.00 94.19 115 GLN A C 1
ATOM 893 O O . GLN A 1 115 ? 10.125 1.216 -12.171 1.00 94.19 115 GLN A O 1
ATOM 898 N N . GLU A 1 116 ? 12.298 0.962 -12.684 1.00 91.81 116 GLU A N 1
ATOM 899 C CA . GLU A 1 116 ? 12.573 -0.045 -11.653 1.00 91.81 116 GLU A CA 1
ATOM 900 C C . GLU A 1 116 ? 12.326 0.514 -10.247 1.00 91.81 116 GLU A C 1
ATOM 902 O O . GLU A 1 116 ? 11.653 -0.119 -9.432 1.00 91.81 116 GLU A O 1
ATOM 907 N N . TYR A 1 117 ? 12.802 1.734 -9.984 1.00 90.25 117 TYR A N 1
ATOM 908 C CA . TYR A 1 117 ? 12.636 2.427 -8.709 1.00 90.25 117 TYR A CA 1
ATOM 909 C C . TYR A 1 117 ? 11.163 2.680 -8.372 1.00 90.25 117 TYR A C 1
ATOM 911 O O . TYR A 1 117 ? 10.706 2.351 -7.275 1.00 90.25 117 TYR A O 1
ATOM 919 N N . LEU A 1 118 ? 10.394 3.227 -9.316 1.00 94.31 118 LEU A N 1
ATOM 920 C CA . LEU A 1 118 ? 8.964 3.467 -9.130 1.00 94.31 118 LEU A CA 1
ATOM 921 C C . LEU A 1 118 ? 8.193 2.152 -8.981 1.00 94.31 118 LEU A C 1
ATOM 923 O O . LEU A 1 118 ? 7.322 2.057 -8.122 1.00 94.31 118 LEU A O 1
ATOM 927 N N . SER A 1 119 ? 8.543 1.118 -9.750 1.00 94.94 119 SER A N 1
ATOM 928 C CA . SER A 1 119 ? 7.908 -0.203 -9.651 1.00 94.94 119 SER A CA 1
ATOM 929 C C . SER A 1 119 ? 8.166 -0.856 -8.291 1.00 94.94 119 SER A C 1
ATOM 931 O O . SER A 1 119 ? 7.255 -1.418 -7.685 1.00 94.94 119 SER A O 1
ATOM 933 N N . ALA A 1 120 ? 9.393 -0.753 -7.773 1.00 93.56 120 ALA A N 1
ATOM 934 C CA . ALA A 1 120 ? 9.743 -1.262 -6.453 1.00 93.56 120 ALA A CA 1
ATOM 935 C C . ALA A 1 120 ? 9.007 -0.512 -5.332 1.00 93.56 120 ALA A C 1
ATOM 937 O O . ALA A 1 120 ? 8.504 -1.150 -4.406 1.00 93.56 120 ALA A O 1
ATOM 938 N N . GLN A 1 121 ? 8.902 0.818 -5.429 1.00 92.31 121 GLN A N 1
ATOM 939 C CA . GLN A 1 121 ? 8.133 1.623 -4.476 1.00 92.31 121 GLN A CA 1
ATOM 940 C C . GLN A 1 121 ? 6.641 1.297 -4.506 1.00 92.31 121 GLN A C 1
ATOM 942 O O . GLN A 1 121 ? 6.043 1.120 -3.447 1.00 92.31 121 GLN A O 1
ATOM 947 N N . LEU A 1 122 ? 6.046 1.189 -5.699 1.00 96.38 122 LEU A N 1
ATOM 948 C CA . LEU A 1 122 ? 4.641 0.817 -5.854 1.00 96.38 122 LEU A CA 1
ATOM 949 C C . LEU A 1 122 ? 4.364 -0.536 -5.205 1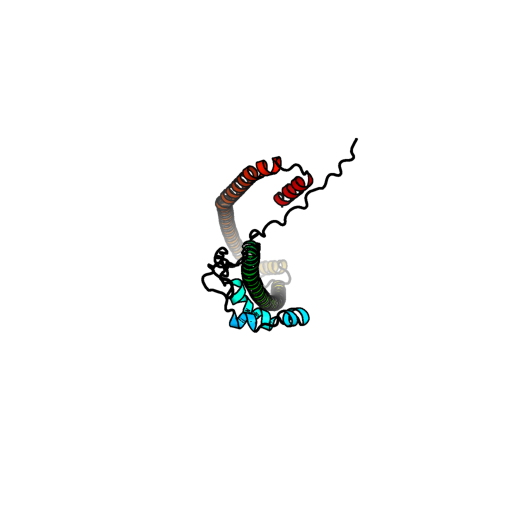.00 96.38 122 LEU A C 1
ATOM 951 O O . LEU A 1 122 ? 3.473 -0.624 -4.368 1.00 96.38 122 LEU A O 1
ATOM 955 N N . ARG A 1 123 ? 5.189 -1.549 -5.492 1.00 96.25 123 ARG A N 1
ATOM 956 C CA . ARG A 1 123 ? 5.065 -2.869 -4.864 1.00 96.25 123 ARG A CA 1
ATOM 957 C C . ARG A 1 123 ? 5.161 -2.793 -3.337 1.00 96.25 123 ARG A C 1
ATOM 959 O O . ARG A 1 123 ? 4.348 -3.393 -2.646 1.00 96.25 123 ARG A O 1
ATOM 966 N N . GLY A 1 124 ? 6.115 -2.024 -2.805 1.00 95.19 124 GLY A N 1
ATOM 967 C CA . GLY A 1 124 ? 6.253 -1.834 -1.358 1.00 95.19 124 GLY A CA 1
ATOM 968 C C . GLY A 1 124 ? 5.017 -1.190 -0.717 1.00 95.19 124 GLY A C 1
ATOM 969 O O . GLY A 1 124 ? 4.576 -1.621 0.346 1.00 95.19 124 GLY A O 1
ATOM 970 N N . LEU A 1 125 ? 4.422 -0.192 -1.377 1.00 95.31 125 LEU A N 1
ATOM 971 C CA . LEU A 1 125 ? 3.182 0.442 -0.920 1.00 95.31 125 LEU A CA 1
ATOM 972 C C . LEU A 1 125 ? 1.972 -0.495 -1.028 1.00 95.31 125 LEU A C 1
ATOM 974 O O . LEU A 1 125 ? 1.129 -0.502 -0.133 1.00 95.31 125 LEU A O 1
ATOM 978 N N . GLU A 1 126 ? 1.880 -1.288 -2.093 1.00 97.38 126 GLU A N 1
ATOM 979 C CA . GLU A 1 126 ? 0.821 -2.286 -2.280 1.00 97.38 126 GLU A CA 1
ATOM 980 C C . GLU A 1 126 ? 0.870 -3.379 -1.208 1.00 97.38 126 GLU A C 1
ATOM 982 O O . GLU A 1 126 ? -0.172 -3.760 -0.668 1.00 97.38 126 GLU A O 1
ATOM 987 N N . ASP A 1 127 ? 2.067 -3.856 -0.865 1.00 97.19 127 ASP A N 1
ATOM 988 C CA . ASP A 1 127 ? 2.262 -4.841 0.197 1.00 97.19 127 ASP A CA 1
ATOM 989 C C . ASP A 1 127 ? 1.911 -4.246 1.571 1.00 97.19 127 ASP A C 1
ATOM 991 O O . ASP A 1 127 ? 1.122 -4.837 2.310 1.00 97.19 127 ASP A O 1
ATOM 995 N N . ALA A 1 128 ? 2.369 -3.024 1.873 1.00 97.19 128 ALA A N 1
ATOM 996 C CA . ALA A 1 128 ? 2.008 -2.327 3.110 1.00 97.19 128 ALA A CA 1
ATOM 997 C C . ALA A 1 128 ? 0.491 -2.085 3.231 1.00 97.19 128 ALA A C 1
ATOM 999 O O . ALA A 1 128 ? -0.087 -2.229 4.311 1.00 97.19 128 ALA A O 1
ATOM 1000 N N . LEU A 1 129 ? -0.179 -1.749 2.123 1.00 98.06 129 LEU A N 1
ATOM 1001 C CA . LEU A 1 129 ? -1.634 -1.608 2.086 1.00 98.06 129 LEU A CA 1
ATOM 1002 C C . LEU A 1 129 ? -2.330 -2.945 2.366 1.00 98.06 129 LEU A C 1
ATOM 1004 O O . LEU A 1 129 ? -3.299 -2.984 3.127 1.00 98.06 129 LEU A O 1
ATOM 1008 N N . ARG A 1 130 ? -1.841 -4.040 1.775 1.00 98.31 130 ARG A N 1
ATOM 1009 C CA . ARG A 1 130 ? -2.380 -5.387 2.000 1.00 98.31 130 ARG A CA 1
ATOM 1010 C C . ARG A 1 130 ? -2.273 -5.785 3.473 1.00 98.31 130 ARG A C 1
ATOM 1012 O O . ARG A 1 130 ? -3.256 -6.265 4.041 1.00 98.31 130 ARG A O 1
ATOM 1019 N N . ASP A 1 131 ? -1.131 -5.523 4.099 1.00 97.88 131 ASP A N 1
ATOM 1020 C CA . ASP A 1 131 ? -0.901 -5.814 5.516 1.00 97.88 131 ASP A CA 1
ATOM 1021 C C . ASP A 1 131 ? -1.792 -4.962 6.429 1.00 97.88 131 ASP A C 1
ATOM 1023 O O . ASP A 1 131 ? -2.416 -5.483 7.359 1.00 97.88 131 ASP A O 1
ATOM 1027 N N . ALA A 1 132 ? -1.935 -3.667 6.130 1.00 97.88 132 ALA A N 1
ATOM 1028 C CA . ALA A 1 132 ? -2.816 -2.772 6.876 1.00 97.88 132 ALA A CA 1
ATOM 1029 C C . ALA A 1 132 ? -4.292 -3.205 6.793 1.00 97.88 132 ALA A C 1
ATOM 1031 O O . ALA A 1 132 ? -5.010 -3.164 7.796 1.00 97.88 132 ALA A O 1
ATOM 1032 N N . LEU A 1 133 ? -4.751 -3.661 5.621 1.00 98.44 133 LEU A N 1
ATOM 1033 C CA . LEU A 1 133 ? -6.099 -4.211 5.450 1.00 98.44 133 LEU A CA 1
ATOM 1034 C C . LEU A 1 133 ? -6.292 -5.491 6.271 1.00 98.44 133 LEU A C 1
ATOM 1036 O O . LEU A 1 133 ? -7.284 -5.605 6.992 1.00 98.44 133 LEU A O 1
ATOM 1040 N N . ALA A 1 134 ? -5.324 -6.410 6.244 1.00 98.25 134 ALA A N 1
ATOM 1041 C CA . ALA A 1 134 ? -5.376 -7.625 7.053 1.00 98.25 134 ALA A CA 1
ATOM 1042 C C . ALA A 1 134 ? -5.398 -7.315 8.562 1.00 98.25 134 ALA A C 1
ATOM 1044 O O . ALA A 1 134 ? -6.127 -7.954 9.324 1.00 98.25 134 ALA A O 1
ATOM 1045 N N . GLN A 1 135 ? -4.638 -6.312 9.011 1.00 98.31 135 GLN A N 1
ATOM 1046 C CA . GLN A 1 135 ? -4.655 -5.862 10.403 1.00 98.31 135 GLN A CA 1
ATOM 1047 C C . GLN A 1 135 ? -6.002 -5.239 10.786 1.00 98.31 135 GLN A C 1
ATOM 1049 O O . GLN A 1 135 ? -6.533 -5.552 11.853 1.00 98.31 135 GLN A O 1
ATOM 1054 N N . ARG A 1 136 ? -6.576 -4.390 9.924 1.00 98.31 136 ARG A N 1
ATOM 1055 C CA . ARG A 1 136 ? -7.915 -3.818 10.126 1.00 98.31 136 ARG A CA 1
ATOM 1056 C C . ARG A 1 136 ? -8.954 -4.919 10.313 1.00 98.31 136 ARG A C 1
ATOM 1058 O O . ARG A 1 136 ? -9.769 -4.822 11.227 1.00 98.31 136 ARG A O 1
ATOM 1065 N N . ASP A 1 137 ? -8.917 -5.951 9.477 1.00 98.50 137 ASP A N 1
ATOM 1066 C CA . ASP A 1 137 ? -9.896 -7.037 9.518 1.00 98.50 137 ASP A CA 1
ATOM 1067 C C . ASP A 1 137 ? -9.778 -7.844 10.819 1.00 98.50 137 ASP A C 1
ATOM 1069 O O . ASP A 1 137 ? -10.780 -8.041 11.508 1.00 98.50 137 ASP A O 1
ATOM 1073 N N . ARG A 1 138 ? -8.550 -8.179 11.245 1.00 98.50 138 ARG A N 1
ATOM 1074 C CA . ARG A 1 138 ? -8.292 -8.823 12.550 1.00 98.50 138 ARG A CA 1
ATOM 1075 C C . ARG A 1 138 ? -8.803 -7.988 13.724 1.00 98.50 138 ARG A C 1
ATOM 1077 O O . ARG A 1 138 ? -9.474 -8.506 14.613 1.00 98.50 138 ARG A O 1
ATOM 1084 N N . LEU A 1 139 ? -8.521 -6.684 13.727 1.00 98.38 139 LEU A N 1
ATOM 1085 C CA . LEU A 1 139 ? -9.026 -5.778 14.762 1.00 98.38 139 LEU A CA 1
ATOM 1086 C C . LEU A 1 139 ? -10.560 -5.692 14.732 1.00 98.38 139 LEU A C 1
ATOM 1088 O O . LEU A 1 139 ? -11.192 -5.628 15.785 1.00 98.38 139 LEU A O 1
ATOM 1092 N N . GLY A 1 140 ? -11.170 -5.739 13.546 1.00 98.56 140 GLY A N 1
ATOM 1093 C CA . GLY A 1 140 ? -12.621 -5.805 13.376 1.00 98.56 140 GLY A CA 1
ATOM 1094 C C . GLY A 1 140 ? -13.236 -7.043 14.035 1.00 98.56 140 GLY A C 1
ATOM 1095 O O . GLY A 1 140 ? -14.219 -6.925 14.772 1.00 98.56 140 GLY A O 1
ATOM 1096 N N . GLU A 1 141 ? -12.629 -8.215 13.842 1.00 98.50 141 GLU A N 1
ATOM 1097 C CA . GLU A 1 141 ? -13.041 -9.464 14.496 1.00 98.50 141 GLU A CA 1
ATOM 1098 C C . GLU A 1 141 ? -12.895 -9.390 16.023 1.00 98.50 141 GLU A C 1
ATOM 1100 O O . GLU A 1 141 ? -13.802 -9.780 16.767 1.00 98.50 141 GLU A O 1
ATOM 1105 N N . GLU A 1 142 ? -11.786 -8.833 16.518 1.00 98.38 142 GLU A N 1
ATOM 1106 C CA . GLU A 1 142 ? -11.570 -8.643 17.952 1.00 98.38 142 GLU A CA 1
ATOM 1107 C C . GLU A 1 142 ? -12.608 -7.708 18.574 1.00 98.38 142 GLU A C 1
ATOM 1109 O O . GLU A 1 142 ? -13.165 -8.028 19.630 1.00 98.38 142 GLU A O 1
ATOM 1114 N N . VAL A 1 143 ? -12.913 -6.587 17.917 1.00 98.69 143 VAL A N 1
ATOM 1115 C CA . VAL A 1 143 ? -13.956 -5.652 18.353 1.00 98.69 143 VAL A CA 1
ATOM 1116 C C . VAL A 1 143 ? -15.314 -6.350 18.388 1.00 98.69 143 VAL A C 1
ATOM 1118 O O . VAL A 1 143 ? -16.023 -6.244 19.393 1.00 98.69 143 VAL A O 1
ATOM 1121 N N . ALA A 1 144 ? -15.670 -7.118 17.354 1.00 98.50 144 ALA A N 1
ATOM 1122 C CA . ALA A 1 144 ? -16.927 -7.864 17.318 1.00 98.50 144 ALA A CA 1
ATOM 1123 C C . ALA A 1 144 ? -17.033 -8.861 18.486 1.00 98.50 144 ALA A C 1
ATOM 1125 O O . ALA A 1 144 ? -18.055 -8.899 19.183 1.00 98.50 144 ALA A O 1
ATOM 1126 N N . ARG A 1 145 ? -15.953 -9.600 18.768 1.00 98.69 145 ARG A N 1
ATOM 1127 C CA . ARG A 1 145 ? -15.865 -10.516 19.914 1.00 98.69 145 ARG A CA 1
ATOM 1128 C C . ARG A 1 145 ? -16.042 -9.782 21.245 1.00 98.69 145 ARG A C 1
ATOM 1130 O O . ARG A 1 145 ? -16.841 -10.208 22.078 1.00 98.69 145 ARG A O 1
ATOM 1137 N N . ARG A 1 146 ? -15.353 -8.654 21.449 1.00 98.44 146 ARG A N 1
ATOM 1138 C CA . ARG A 1 146 ? -15.476 -7.854 22.682 1.00 98.44 146 ARG A CA 1
ATOM 1139 C C . ARG A 1 146 ? -16.878 -7.278 22.860 1.00 98.44 146 ARG A C 1
ATOM 1141 O O . ARG A 1 146 ? -17.395 -7.266 23.974 1.00 98.44 146 ARG A O 1
ATOM 1148 N N . VAL A 1 147 ? -17.537 -6.860 21.780 1.00 98.62 147 VAL A N 1
ATOM 1149 C CA . VAL A 1 147 ? -18.935 -6.406 21.829 1.00 98.62 147 VAL A CA 1
ATOM 1150 C C . VAL A 1 147 ? -19.863 -7.531 22.295 1.00 98.62 147 VAL A C 1
ATOM 1152 O O . VAL A 1 147 ? -20.754 -7.282 23.111 1.00 98.62 147 VAL A O 1
ATOM 1155 N N . GLN A 1 148 ? -19.669 -8.763 21.816 1.00 98.56 148 GLN A N 1
ATOM 1156 C CA . GLN A 1 148 ? -20.450 -9.919 22.271 1.00 98.56 148 GLN A CA 1
ATOM 1157 C C . GLN A 1 148 ? -20.202 -10.231 23.754 1.00 98.56 148 GLN A C 1
ATOM 1159 O O . GLN A 1 148 ? -21.160 -10.420 24.504 1.00 98.56 148 GLN A O 1
ATOM 1164 N N . GLU A 1 149 ? -18.946 -10.203 24.198 1.00 98.50 149 GLU A N 1
ATOM 1165 C CA . GLU A 1 149 ? -18.569 -10.418 25.600 1.00 98.50 149 GLU A CA 1
ATOM 1166 C C . GLU A 1 149 ? -19.205 -9.371 26.529 1.00 98.50 149 GLU A C 1
ATOM 1168 O O . GLU A 1 149 ? -19.832 -9.715 27.532 1.00 98.50 149 GLU A O 1
ATOM 1173 N N . VAL A 1 150 ? -19.153 -8.088 26.155 1.00 98.62 150 VAL A N 1
ATOM 1174 C CA . VAL A 1 150 ? -19.807 -7.007 26.908 1.00 98.62 150 VAL A CA 1
ATOM 1175 C C . VAL A 1 150 ? -21.322 -7.207 26.972 1.00 98.62 150 VAL A C 1
ATOM 1177 O O . VAL A 1 150 ? -21.921 -6.969 28.022 1.00 98.62 150 VAL A O 1
ATOM 1180 N N . LYS A 1 151 ? -21.965 -7.644 25.881 1.00 98.69 151 LYS A N 1
ATOM 1181 C CA . LYS A 1 151 ? -23.406 -7.953 25.886 1.00 98.69 151 LYS A CA 1
ATOM 1182 C C . LYS A 1 151 ? -23.725 -9.091 26.859 1.00 98.69 151 LYS A C 1
ATOM 1184 O O . LYS A 1 151 ? -24.629 -8.937 27.678 1.00 98.69 151 LYS A O 1
ATOM 1189 N N . ALA A 1 152 ? -22.959 -10.181 26.824 1.00 98.44 152 ALA A N 1
ATOM 1190 C CA . ALA A 1 152 ? -23.135 -11.312 27.733 1.00 98.44 152 ALA A CA 1
ATOM 1191 C C . ALA A 1 152 ? -22.955 -10.902 29.207 1.00 98.44 152 ALA A C 1
ATOM 1193 O O . ALA A 1 152 ? -23.801 -11.208 30.048 1.00 98.44 152 ALA A O 1
ATOM 1194 N N . LEU A 1 153 ? -21.907 -10.131 29.516 1.00 98.56 153 LEU A N 1
ATOM 1195 C CA . LEU A 1 153 ? -21.657 -9.624 30.868 1.00 98.56 153 LEU A CA 1
ATOM 1196 C C . LEU A 1 153 ? -22.753 -8.663 31.347 1.00 98.56 153 LEU A C 1
ATOM 1198 O O . LEU A 1 153 ? -23.126 -8.696 32.520 1.00 98.56 153 LEU A O 1
ATOM 1202 N N . LYS A 1 154 ? -23.308 -7.823 30.463 1.00 98.56 154 LYS A N 1
ATOM 1203 C CA . LYS A 1 154 ? -24.437 -6.941 30.803 1.00 98.56 154 LYS A CA 1
ATOM 1204 C C . LYS A 1 154 ? -25.685 -7.733 31.191 1.00 98.56 154 LYS A C 1
ATOM 1206 O O . LYS A 1 154 ? -26.318 -7.388 32.192 1.00 98.56 154 LYS A O 1
ATOM 1211 N N . GLU A 1 155 ? -26.017 -8.790 30.453 1.00 98.56 155 GLU A N 1
ATOM 1212 C CA . GLU A 1 155 ? -27.154 -9.654 30.793 1.00 98.56 155 GLU A CA 1
ATOM 1213 C C . GLU A 1 155 ? -26.921 -10.421 32.099 1.00 98.56 155 GLU A C 1
ATOM 1215 O O . GLU A 1 155 ? -27.808 -10.474 32.954 1.00 98.56 155 GLU A O 1
ATOM 1220 N N . GLU A 1 156 ? -25.706 -10.920 32.328 1.00 98.31 156 GLU A N 1
ATOM 1221 C CA . GLU A 1 156 ? -25.348 -11.575 33.588 1.00 98.31 156 GLU A CA 1
ATOM 1222 C C . GLU A 1 156 ? -25.439 -10.609 34.782 1.00 98.31 156 GLU A C 1
ATOM 1224 O O . GLU A 1 156 ? -26.038 -10.930 35.812 1.00 98.31 156 GLU A O 1
ATOM 1229 N N . CYS A 1 157 ? -24.938 -9.381 34.636 1.00 98.38 157 CYS A N 1
ATOM 1230 C CA . CYS A 1 157 ? -25.093 -8.323 35.634 1.00 98.38 157 CYS A CA 1
ATOM 1231 C C . CYS A 1 157 ? -26.568 -8.004 35.906 1.00 98.38 157 CYS A C 1
ATOM 1233 O O . CYS A 1 157 ? -26.967 -7.845 37.063 1.00 98.38 157 CYS A O 1
ATOM 1235 N N . ARG A 1 158 ? -27.403 -7.932 34.862 1.00 98.31 158 ARG A N 1
ATOM 1236 C CA . ARG A 1 158 ? -28.849 -7.713 35.004 1.00 98.31 158 ARG A CA 1
ATOM 1237 C C . ARG A 1 158 ? -29.512 -8.860 35.768 1.00 98.31 158 ARG A C 1
ATOM 1239 O O . ARG A 1 158 ? -30.339 -8.603 36.644 1.00 98.31 158 ARG A O 1
ATOM 1246 N N . ARG A 1 159 ? -29.133 -10.107 35.480 1.00 98.31 159 ARG A N 1
ATOM 1247 C CA . ARG A 1 159 ? -29.623 -11.309 36.171 1.00 98.31 159 ARG A CA 1
ATOM 1248 C C . ARG A 1 159 ? -29.240 -11.305 37.651 1.00 98.31 159 ARG A C 1
ATOM 1250 O O . ARG A 1 159 ? -30.110 -11.493 38.500 1.00 98.31 159 ARG A O 1
ATOM 1257 N N . ARG A 1 160 ? -27.976 -11.009 37.972 1.00 97.94 160 ARG A N 1
ATOM 1258 C CA . ARG A 1 160 ? -27.487 -10.909 39.359 1.00 97.94 160 ARG A CA 1
ATOM 1259 C C . ARG A 1 160 ? -28.185 -9.799 40.141 1.00 97.94 160 ARG A C 1
ATOM 1261 O O . ARG A 1 160 ? -28.623 -10.046 41.258 1.00 97.94 160 ARG A O 1
ATOM 1268 N N . LYS A 1 161 ? -28.378 -8.615 39.544 1.00 98.19 161 LYS A N 1
ATOM 1269 C CA . LYS A 1 161 ? -29.123 -7.512 40.181 1.00 98.19 161 LYS A CA 1
ATOM 1270 C C . LYS A 1 161 ? -30.552 -7.916 40.558 1.00 98.19 161 LYS A C 1
ATOM 1272 O O . LYS A 1 161 ? -30.990 -7.608 41.660 1.00 98.19 161 LYS A O 1
ATOM 1277 N N . LYS A 1 162 ? -31.261 -8.643 39.684 1.00 97.88 162 LYS A N 1
ATOM 1278 C CA . LYS A 1 162 ? -32.606 -9.171 39.989 1.00 97.88 162 LYS A CA 1
ATOM 1279 C C . LYS A 1 162 ? -32.585 -10.182 41.139 1.00 97.88 162 LYS A C 1
ATOM 1281 O O . LYS A 1 162 ? -33.440 -10.118 42.019 1.00 97.88 162 LYS A O 1
ATOM 1286 N N . MET A 1 163 ? -31.612 -11.095 41.142 1.00 96.75 163 MET A N 1
ATOM 1287 C CA . MET A 1 163 ? -31.456 -12.099 42.200 1.00 96.75 163 MET A CA 1
ATOM 1288 C C . MET A 1 163 ? -31.197 -11.445 43.562 1.00 96.75 163 MET A C 1
ATOM 1290 O O . MET A 1 163 ? -31.900 -11.755 44.519 1.00 96.75 163 MET A O 1
ATOM 1294 N N . ILE A 1 164 ? -30.261 -10.493 43.621 1.00 96.44 164 ILE A N 1
ATOM 1295 C CA . ILE A 1 164 ? -29.949 -9.737 44.841 1.00 96.44 164 ILE A CA 1
ATOM 1296 C C . ILE A 1 164 ? -31.175 -8.947 45.306 1.00 96.44 164 ILE A C 1
ATOM 1298 O O . ILE A 1 164 ? -31.536 -9.039 46.471 1.00 96.44 164 ILE A O 1
ATOM 1302 N N . GLY A 1 165 ? -31.873 -8.244 44.406 1.00 96.25 165 GLY A N 1
ATOM 1303 C CA . GLY A 1 165 ? -33.095 -7.512 44.763 1.00 96.25 165 GLY A CA 1
ATOM 1304 C C . GLY A 1 165 ? -34.185 -8.416 45.350 1.00 96.25 165 GLY A C 1
ATOM 1305 O O . GLY A 1 165 ? -34.826 -8.055 46.331 1.00 96.25 165 GLY A O 1
ATOM 1306 N N . THR A 1 166 ? -34.346 -9.627 44.809 1.00 94.81 166 THR A N 1
ATOM 1307 C CA . THR A 1 166 ? -35.300 -10.618 45.339 1.00 94.81 166 THR A CA 1
ATOM 1308 C C . THR A 1 166 ? -34.879 -11.116 46.725 1.00 94.81 166 THR A C 1
ATOM 1310 O O . THR A 1 166 ? -35.709 -11.222 47.626 1.00 94.81 166 THR A O 1
ATOM 1313 N N . GLN A 1 167 ? -33.587 -11.397 46.925 1.00 92.38 167 GLN A N 1
ATOM 1314 C CA . GLN A 1 167 ? -33.045 -11.796 48.228 1.00 92.38 167 GLN A CA 1
ATOM 1315 C C . GLN A 1 167 ? -33.192 -10.682 49.273 1.00 92.38 167 GLN A C 1
ATOM 1317 O O . GLN A 1 167 ? -33.588 -10.965 50.401 1.00 92.38 167 GLN A O 1
ATOM 1322 N N . GLN A 1 168 ? -32.938 -9.429 48.888 1.00 91.69 168 GLN A N 1
ATOM 1323 C CA . GLN A 1 168 ? -33.102 -8.255 49.742 1.00 91.69 168 GLN A CA 1
ATOM 1324 C C . GLN A 1 168 ? -34.554 -8.118 50.215 1.00 91.69 168 GLN A C 1
ATOM 1326 O O . GLN A 1 168 ? -34.784 -8.033 51.416 1.00 91.69 168 GLN A O 1
ATOM 1331 N N . MET A 1 169 ? -35.532 -8.220 49.304 1.00 89.75 169 MET A N 1
ATOM 1332 C CA . MET A 1 169 ? -36.955 -8.194 49.671 1.00 89.75 169 MET A CA 1
ATOM 1333 C C . MET A 1 169 ? -37.326 -9.313 50.655 1.00 89.75 169 MET A C 1
ATOM 1335 O O . MET A 1 169 ? -38.075 -9.079 51.599 1.00 89.75 169 MET A O 1
ATOM 1339 N N . MET A 1 170 ? -36.801 -10.532 50.473 1.00 86.25 170 MET A N 1
ATOM 1340 C CA . MET A 1 170 ? -37.055 -11.636 51.410 1.00 86.25 170 MET A CA 1
ATOM 1341 C C . MET A 1 170 ? -36.445 -11.384 52.797 1.00 86.25 170 MET A C 1
ATOM 1343 O O . MET A 1 170 ? -37.057 -11.736 53.809 1.00 86.25 170 MET A O 1
ATOM 1347 N N . LEU A 1 171 ? -35.251 -10.787 52.859 1.00 83.31 171 LEU A N 1
ATOM 1348 C CA . LEU A 1 171 ? -34.608 -10.408 54.118 1.00 83.31 171 LEU A CA 1
ATOM 1349 C C . LEU A 1 171 ? -35.358 -9.269 54.812 1.00 83.31 171 LEU A C 1
ATOM 1351 O O . LEU A 1 171 ? -35.590 -9.360 56.012 1.00 83.31 171 LEU A O 1
ATOM 1355 N N . GLU A 1 172 ? -35.794 -8.249 54.075 1.00 81.50 172 GLU A N 1
ATOM 1356 C CA . GLU A 1 172 ? -36.614 -7.147 54.592 1.00 81.50 172 GLU A CA 1
ATOM 1357 C C . GLU A 1 172 ? -37.964 -7.646 55.113 1.00 81.50 172 GLU A C 1
ATOM 1359 O O . GLU A 1 172 ? -38.372 -7.274 56.209 1.00 81.50 172 GLU A O 1
ATOM 1364 N N . ALA A 1 173 ? -38.623 -8.564 54.399 1.00 77.06 173 ALA A N 1
ATOM 1365 C CA . ALA A 1 173 ? -39.853 -9.192 54.873 1.00 77.06 173 ALA A CA 1
ATOM 1366 C C . ALA A 1 173 ? -39.636 -9.959 56.190 1.00 77.06 173 ALA A C 1
ATOM 1368 O O . ALA A 1 173 ? -40.462 -9.862 57.097 1.00 77.06 173 ALA A O 1
ATOM 1369 N N . ARG A 1 174 ? -38.507 -10.666 56.350 1.00 68.00 174 ARG A N 1
ATOM 1370 C CA . ARG A 1 174 ? -38.139 -11.302 57.631 1.00 68.00 174 ARG A CA 1
ATOM 1371 C C . ARG A 1 174 ? -37.785 -10.285 58.719 1.00 68.00 174 ARG A C 1
ATOM 1373 O O . ARG A 1 174 ? -38.153 -10.494 59.868 1.00 68.00 174 ARG A O 1
ATOM 1380 N N . ALA A 1 175 ? -37.098 -9.203 58.364 1.00 66.31 175 ALA A N 1
ATOM 1381 C CA . ALA A 1 175 ? -36.681 -8.148 59.286 1.00 66.31 175 ALA A CA 1
ATOM 1382 C C . ALA A 1 175 ? -37.828 -7.206 59.697 1.00 66.31 175 ALA A C 1
ATOM 1384 O O . ALA A 1 175 ? -37.720 -6.531 60.717 1.00 66.31 175 ALA A O 1
ATOM 1385 N N . SER A 1 176 ? -38.935 -7.183 58.946 1.00 66.94 176 SER A N 1
ATOM 1386 C CA . SER A 1 176 ? -40.145 -6.412 59.271 1.00 66.94 176 SER A CA 1
ATOM 1387 C C . SER A 1 176 ? -40.884 -6.917 60.518 1.00 66.94 176 SER A C 1
ATOM 1389 O O . SER A 1 176 ? -41.793 -6.255 61.017 1.00 66.94 176 SER A O 1
ATOM 1391 N N . TYR A 1 177 ? -40.469 -8.068 61.056 1.00 76.19 177 TYR A N 1
ATOM 1392 C CA . TYR A 1 177 ? -40.961 -8.609 62.313 1.00 76.19 177 TYR A CA 1
ATOM 1393 C C . TYR A 1 177 ? -39.828 -8.692 63.338 1.00 76.19 177 TYR A C 1
ATOM 1395 O O . TYR A 1 177 ? -38.762 -9.254 63.100 1.00 76.19 177 TYR A O 1
ATOM 1403 N N . HIS A 1 178 ? -40.085 -8.171 64.529 1.00 80.44 178 HIS A N 1
ATOM 1404 C CA . HIS A 1 178 ? -39.172 -8.190 65.658 1.00 80.44 178 HIS A CA 1
ATOM 1405 C C . HIS A 1 178 ? -39.462 -9.418 66.531 1.00 80.44 178 HIS A C 1
ATOM 1407 O O . HIS A 1 178 ? -40.397 -9.414 67.335 1.00 80.44 178 HIS A O 1
ATOM 1413 N N . GLN A 1 179 ? -38.686 -10.488 66.347 1.00 83.69 179 GLN A N 1
ATOM 1414 C CA . GLN A 1 179 ? -38.794 -11.719 67.137 1.00 83.69 179 GLN A CA 1
ATOM 1415 C C . GLN A 1 179 ? -38.152 -11.580 68.521 1.00 83.69 179 GLN A C 1
ATOM 1417 O O . GLN A 1 179 ? -37.025 -11.095 68.661 1.00 83.69 179 GLN A O 1
ATOM 1422 N N . CYS A 1 180 ? -38.866 -12.048 69.547 1.00 83.56 180 CYS A N 1
ATOM 1423 C CA . CYS A 1 180 ? -38.313 -12.227 70.881 1.00 83.56 180 CYS A CA 1
ATOM 1424 C C . CYS A 1 180 ? -37.261 -13.342 70.860 1.00 83.56 180 CYS A C 1
ATOM 1426 O O . CYS A 1 180 ? -37.465 -14.386 70.258 1.00 83.56 180 CYS A O 1
ATOM 1428 N N . GLN A 1 181 ? -36.125 -13.123 71.519 1.00 81.00 181 GLN A N 1
ATOM 1429 C CA . GLN A 1 181 ? -35.022 -14.097 71.557 1.00 81.00 181 GLN A CA 1
ATOM 1430 C C . GLN A 1 181 ? -35.192 -15.151 72.662 1.00 81.00 181 GLN A C 1
ATOM 1432 O O . GLN A 1 181 ? -34.375 -16.054 72.791 1.00 81.00 181 GLN A O 1
ATOM 1437 N N . LEU A 1 182 ? -36.240 -15.010 73.475 1.00 82.75 182 LEU A N 1
ATOM 1438 C CA . LEU A 1 182 ? -36.487 -15.804 74.681 1.00 82.75 182 LEU A CA 1
ATOM 1439 C C . LEU A 1 182 ? -37.791 -16.607 74.590 1.00 82.75 182 LEU A C 1
ATOM 1441 O O . LEU A 1 182 ? -38.089 -17.422 75.458 1.00 82.75 182 LEU A O 1
ATOM 1445 N N . CYS A 1 183 ? -38.590 -16.360 73.549 1.00 86.19 183 CYS A N 1
ATOM 1446 C CA . CYS A 1 183 ? -39.770 -17.141 73.202 1.00 86.19 183 CYS A CA 1
ATOM 1447 C C . CYS A 1 183 ? -40.109 -16.956 71.717 1.00 86.19 183 CYS A C 1
ATOM 1449 O O . CYS A 1 183 ? -39.646 -16.020 71.078 1.00 86.19 183 CYS A O 1
ATOM 1451 N N . GLU A 1 184 ? -40.991 -17.785 71.170 1.00 82.56 184 GLU A N 1
ATOM 1452 C CA . GLU A 1 184 ? -41.305 -17.811 69.730 1.00 82.56 184 GLU A CA 1
ATOM 1453 C C . GLU A 1 184 ? -42.204 -16.649 69.239 1.00 82.56 184 GLU A C 1
ATOM 1455 O O . GLU A 1 184 ? -42.753 -16.695 68.138 1.00 82.56 184 GLU A O 1
ATOM 1460 N N . LYS A 1 185 ? -42.398 -15.586 70.036 1.00 82.38 185 LYS A N 1
ATOM 1461 C CA . LYS A 1 185 ? -43.296 -14.471 69.683 1.00 82.38 185 LYS A CA 1
ATOM 1462 C C . LYS A 1 185 ? -42.613 -13.455 68.767 1.00 82.38 185 LYS A C 1
ATOM 1464 O O . LYS A 1 185 ? -41.545 -12.939 69.088 1.00 82.38 185 LYS A O 1
ATOM 1469 N N . ALA A 1 186 ? -43.281 -13.103 67.669 1.00 83.94 186 ALA A N 1
ATOM 1470 C CA . ALA A 1 186 ? -42.869 -12.059 66.734 1.00 83.94 186 ALA A CA 1
ATOM 1471 C C . ALA A 1 186 ? -43.814 -10.852 66.801 1.00 83.94 186 ALA A C 1
ATOM 1473 O O . ALA A 1 186 ? -45.029 -11.013 66.911 1.00 83.94 186 ALA A O 1
ATOM 1474 N N . PHE A 1 187 ? -43.259 -9.644 66.719 1.00 81.94 187 PHE A N 1
ATOM 1475 C CA . PHE A 1 187 ? -44.009 -8.393 66.830 1.00 81.94 187 PHE A CA 1
ATOM 1476 C C . PHE A 1 187 ? -43.791 -7.520 65.595 1.00 81.94 187 PHE A C 1
ATOM 1478 O O . PHE A 1 187 ? -42.681 -7.433 65.089 1.00 81.94 187 PHE A O 1
ATOM 1485 N N . MET A 1 188 ? -44.830 -6.829 65.125 1.00 81.38 188 MET A N 1
ATOM 1486 C CA . MET A 1 188 ? -44.747 -5.971 63.929 1.00 81.38 188 MET A CA 1
ATOM 1487 C C . MET A 1 188 ? -43.918 -4.692 64.123 1.00 81.38 188 MET A C 1
ATOM 1489 O O . MET A 1 188 ? -43.577 -4.039 63.147 1.00 81.38 188 MET A O 1
ATOM 1493 N N . ASN A 1 189 ? -43.646 -4.280 65.365 1.00 78.56 189 ASN A N 1
ATOM 1494 C CA . ASN A 1 189 ? -42.916 -3.045 65.646 1.00 78.56 189 ASN A CA 1
ATOM 1495 C C . ASN A 1 189 ? -42.011 -3.208 66.874 1.00 78.56 189 ASN A C 1
ATOM 1497 O O . ASN A 1 189 ? -42.377 -3.902 67.830 1.00 78.56 189 ASN A O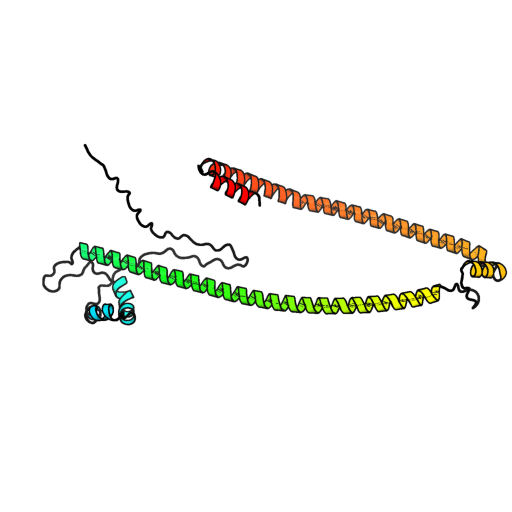 1
ATOM 1501 N N . TYR A 1 190 ? -40.844 -2.561 66.866 1.00 80.06 190 TYR A N 1
ATOM 1502 C CA . TYR A 1 190 ? -39.824 -2.729 67.908 1.00 80.06 190 TYR A CA 1
ATOM 1503 C C . TYR A 1 190 ? -40.325 -2.308 69.296 1.00 80.06 190 TYR A C 1
ATOM 1505 O O . TYR A 1 190 ? -40.001 -2.940 70.298 1.00 80.06 190 TYR A O 1
ATOM 1513 N N . SER A 1 191 ? -41.187 -1.292 69.360 1.00 81.62 191 SER A N 1
ATOM 1514 C CA . SER A 1 191 ? -41.829 -0.822 70.595 1.00 81.62 191 SER A CA 1
ATOM 1515 C C . SER A 1 191 ? -42.682 -1.899 71.279 1.00 81.62 191 SER A C 1
ATOM 1517 O O . SER A 1 191 ? -42.694 -1.999 72.511 1.00 81.62 191 SER A O 1
ATOM 1519 N N . PHE A 1 192 ? -43.359 -2.746 70.498 1.00 84.69 192 PHE A N 1
ATOM 1520 C CA . PHE A 1 192 ? -44.135 -3.868 71.025 1.00 84.69 192 PHE A CA 1
ATOM 1521 C C . PHE A 1 192 ? -43.233 -4.998 71.514 1.00 84.69 192 PHE A C 1
ATOM 1523 O O . PHE A 1 192 ? -43.502 -5.552 72.579 1.00 84.69 192 PHE A O 1
ATOM 1530 N N . LEU A 1 193 ? -42.139 -5.289 70.799 1.00 84.81 193 LEU A N 1
ATOM 1531 C CA . LEU A 1 193 ? -41.127 -6.228 71.284 1.00 84.81 193 LEU A CA 1
ATOM 1532 C C . LEU A 1 193 ? -40.513 -5.737 72.605 1.00 84.81 193 LEU A C 1
ATOM 1534 O O . LEU A 1 193 ? -40.441 -6.506 73.556 1.00 84.81 193 LEU A O 1
ATOM 1538 N N . GLN A 1 194 ? -40.134 -4.461 72.698 1.00 80.38 194 GLN A N 1
ATOM 1539 C CA . GLN A 1 194 ? -39.594 -3.851 73.919 1.00 80.38 194 GLN A CA 1
ATOM 1540 C C . GLN A 1 194 ? -40.580 -3.938 75.090 1.00 80.38 194 GLN A C 1
ATOM 1542 O O . GLN A 1 194 ? -40.230 -4.417 76.166 1.00 80.38 194 GLN A O 1
ATOM 1547 N N . SER A 1 195 ? -41.849 -3.585 74.860 1.00 85.00 195 SER A N 1
ATOM 1548 C CA . SER A 1 195 ? -42.906 -3.725 75.871 1.00 85.00 195 SER A CA 1
ATOM 1549 C C . SER A 1 195 ? -43.105 -5.182 76.306 1.00 85.00 195 SER A C 1
ATOM 1551 O O . SER A 1 195 ? -43.374 -5.457 77.476 1.00 85.00 195 SER A O 1
ATOM 1553 N N . HIS A 1 196 ? -42.982 -6.132 75.376 1.00 88.44 196 HIS A N 1
ATOM 1554 C CA . HIS A 1 196 ? -43.030 -7.560 75.672 1.00 88.44 196 HIS A CA 1
ATOM 1555 C C . HIS A 1 196 ? -41.824 -8.010 76.511 1.00 88.44 196 HIS A C 1
ATOM 1557 O O . HIS A 1 196 ? -42.030 -8.668 77.534 1.00 88.44 196 HIS A O 1
ATOM 1563 N N . MET A 1 197 ? -40.604 -7.616 76.132 1.00 82.00 197 MET A N 1
ATOM 1564 C CA . MET A 1 197 ? -39.372 -7.924 76.867 1.00 82.00 197 MET A CA 1
ATOM 1565 C C . MET A 1 197 ? -39.444 -7.378 78.294 1.00 82.00 197 MET A C 1
ATOM 1567 O O . MET A 1 197 ? -39.215 -8.118 79.241 1.00 82.00 197 MET A O 1
ATOM 1571 N N . GLN A 1 198 ? -39.898 -6.139 78.477 1.00 81.56 198 GLN A N 1
ATOM 1572 C CA . GLN A 1 198 ? -39.991 -5.517 79.797 1.00 81.56 198 GLN A CA 1
ATOM 1573 C C . GLN A 1 198 ? -41.039 -6.172 80.714 1.00 81.56 198 GLN A C 1
ATOM 1575 O O . GLN A 1 198 ? -40.873 -6.180 81.930 1.00 81.56 198 GLN A O 1
ATOM 1580 N N . ARG A 1 199 ? -42.122 -6.731 80.157 1.00 83.81 199 ARG A N 1
ATOM 1581 C CA . ARG A 1 199 ? -43.208 -7.352 80.943 1.00 83.81 199 ARG A CA 1
ATOM 1582 C C . ARG A 1 199 ? -43.008 -8.839 81.208 1.00 83.81 199 ARG A C 1
ATOM 1584 O O . ARG A 1 199 ? -43.538 -9.353 82.188 1.00 83.81 199 ARG A O 1
ATOM 1591 N N . ARG A 1 200 ? -42.364 -9.555 80.287 1.00 83.31 200 ARG A N 1
ATOM 1592 C CA . ARG A 1 200 ? -42.264 -11.026 80.310 1.00 83.31 200 ARG A CA 1
ATOM 1593 C C . ARG A 1 200 ? -40.839 -11.529 80.511 1.00 83.31 200 ARG A C 1
ATOM 1595 O O . ARG A 1 200 ? -40.683 -12.656 80.957 1.00 83.31 200 ARG A O 1
ATOM 1602 N N . HIS A 1 201 ? -39.844 -10.686 80.246 1.00 82.06 201 HIS A N 1
ATOM 1603 C CA . HIS A 1 201 ? -38.418 -10.964 80.425 1.00 82.06 201 HIS A CA 1
ATOM 1604 C C . HIS A 1 201 ? -37.686 -9.801 81.146 1.00 82.06 201 HIS A C 1
ATOM 1606 O O . HIS A 1 201 ? -36.662 -9.313 80.657 1.00 82.06 201 HIS A O 1
ATOM 1612 N N . PRO A 1 202 ? -38.213 -9.296 82.283 1.00 68.19 202 PRO A N 1
ATOM 1613 C CA . PRO A 1 202 ? -37.702 -8.086 82.938 1.00 68.19 202 PRO A CA 1
ATOM 1614 C C . PRO A 1 202 ? -36.251 -8.212 83.426 1.00 68.19 202 PRO A C 1
ATOM 1616 O O . PRO A 1 202 ? -35.512 -7.231 83.404 1.00 68.19 202 PRO A O 1
ATOM 1619 N N . GLU A 1 203 ? -35.840 -9.415 83.827 1.00 62.19 203 GLU A N 1
ATOM 1620 C CA . GLU A 1 203 ? -34.531 -9.698 84.429 1.00 62.19 203 GLU A CA 1
ATOM 1621 C C . GLU A 1 203 ? -33.379 -9.611 83.409 1.00 62.19 203 GLU A C 1
ATOM 1623 O O . GLU A 1 203 ? -32.293 -9.122 83.711 1.00 62.19 203 GLU A O 1
ATOM 1628 N N . GLU A 1 204 ? -33.644 -9.962 82.149 1.00 60.16 204 GLU A N 1
ATOM 1629 C CA . GLU A 1 204 ? -32.649 -9.946 81.068 1.00 60.16 204 GLU A CA 1
ATOM 1630 C C . GLU A 1 204 ? -32.676 -8.645 80.245 1.00 60.16 204 GLU A C 1
ATOM 1632 O O . GLU A 1 204 ? -31.683 -8.279 79.608 1.00 60.16 204 GLU A O 1
ATOM 1637 N N . SER A 1 205 ? -33.789 -7.901 80.292 1.00 57.81 205 SER A N 1
ATOM 1638 C CA . SER A 1 205 ? -33.998 -6.673 79.514 1.00 57.81 205 SER A CA 1
ATOM 1639 C C . SER A 1 205 ? -33.063 -5.528 79.912 1.00 57.81 205 SER A C 1
ATOM 1641 O O . SER A 1 205 ? -32.725 -4.713 79.058 1.00 57.81 205 SER A O 1
ATOM 1643 N N . GLN A 1 206 ? -32.649 -5.430 81.178 1.00 55.91 206 GLN A N 1
ATOM 1644 C CA . GLN A 1 206 ? -31.788 -4.329 81.637 1.00 55.91 206 GLN A CA 1
ATOM 1645 C C . GLN A 1 206 ? -30.299 -4.688 81.626 1.00 55.91 206 GLN A C 1
ATOM 1647 O O . GLN A 1 206 ? -29.469 -3.867 81.235 1.00 55.91 206 GLN A O 1
ATOM 1652 N N . ILE A 1 207 ? -29.959 -5.923 81.999 1.00 55.91 207 ILE A N 1
ATOM 1653 C CA . ILE A 1 207 ? -28.567 -6.379 82.123 1.00 55.91 207 ILE A CA 1
ATOM 1654 C C . ILE A 1 207 ? -27.975 -6.678 80.736 1.00 55.91 207 ILE A C 1
ATOM 1656 O O . ILE A 1 207 ? -26.843 -6.295 80.439 1.00 55.91 207 ILE A O 1
ATOM 1660 N N . GLY A 1 208 ? -28.766 -7.283 79.841 1.00 54.41 208 GLY A N 1
ATOM 1661 C CA . GLY A 1 208 ? -28.339 -7.610 78.482 1.00 54.41 208 GLY A CA 1
ATOM 1662 C C . GLY A 1 208 ? -28.276 -6.405 77.541 1.00 54.41 208 GLY A C 1
ATOM 1663 O O . GLY A 1 208 ? -27.396 -6.359 76.684 1.00 54.41 208 GLY A O 1
ATOM 1664 N N . MET A 1 209 ? -29.170 -5.416 77.681 1.00 56.84 209 MET A N 1
ATOM 1665 C CA . MET A 1 209 ? -29.155 -4.226 76.818 1.00 56.84 209 MET A CA 1
ATOM 1666 C C . MET A 1 209 ? -27.965 -3.316 77.096 1.00 56.84 209 MET A C 1
ATOM 1668 O O . MET A 1 209 ? -27.368 -2.828 76.142 1.00 56.84 209 MET A O 1
ATOM 1672 N N . LYS A 1 210 ? -27.578 -3.126 78.362 1.00 58.44 210 LYS A N 1
ATOM 1673 C CA . LYS A 1 210 ? -26.423 -2.292 78.712 1.00 58.44 210 LYS A CA 1
ATOM 1674 C C . LYS A 1 210 ? -25.122 -2.919 78.199 1.00 58.44 210 LYS A C 1
ATOM 1676 O O . LYS A 1 210 ? -24.444 -2.310 77.387 1.00 58.44 210 LYS A O 1
ATOM 1681 N N . ALA A 1 211 ? -24.900 -4.205 78.483 1.00 65.44 211 ALA A N 1
ATOM 1682 C CA . ALA A 1 211 ? -23.727 -4.939 78.000 1.00 65.44 211 ALA A CA 1
ATOM 1683 C C . ALA A 1 211 ? -23.655 -5.073 76.464 1.00 65.44 211 ALA A C 1
ATOM 1685 O O . ALA A 1 211 ? -22.567 -5.083 75.894 1.00 65.44 211 ALA A O 1
ATOM 1686 N N . LYS A 1 212 ? -24.795 -5.194 75.766 1.00 67.12 212 LYS A N 1
ATOM 1687 C CA . LYS A 1 212 ? -24.829 -5.185 74.290 1.00 67.12 212 LYS A CA 1
ATOM 1688 C C . LYS A 1 212 ? -24.577 -3.792 73.716 1.00 67.12 212 LYS A C 1
ATOM 1690 O O . LYS A 1 212 ? -23.936 -3.693 72.679 1.00 67.12 212 LYS A O 1
ATOM 1695 N N . THR A 1 213 ? -25.070 -2.744 74.375 1.00 69.81 213 THR A N 1
ATOM 1696 C CA . THR A 1 213 ? -24.817 -1.353 73.971 1.00 69.81 213 THR A CA 1
ATOM 1697 C C . THR A 1 213 ? -23.343 -1.014 74.148 1.00 69.81 213 THR A C 1
ATOM 1699 O O . THR A 1 213 ? -22.753 -0.468 73.227 1.00 69.81 213 THR A O 1
ATOM 1702 N N . ASP A 1 214 ? -22.734 -1.439 75.255 1.00 74.06 214 ASP A N 1
ATOM 1703 C CA . ASP A 1 214 ? -21.305 -1.250 75.514 1.00 74.06 214 ASP A CA 1
ATOM 1704 C C . ASP A 1 214 ? -20.449 -2.004 74.477 1.00 74.06 214 ASP A C 1
ATOM 1706 O O . ASP A 1 214 ? -19.565 -1.417 73.866 1.00 74.06 214 ASP A O 1
ATOM 1710 N N . LYS A 1 215 ? -20.785 -3.263 74.149 1.00 78.94 215 LYS A N 1
ATOM 1711 C CA . LYS A 1 215 ? -20.091 -4.020 73.084 1.00 78.94 215 LYS A CA 1
ATOM 1712 C C . LYS A 1 215 ? -20.226 -3.395 71.693 1.00 78.94 215 LYS A C 1
ATOM 1714 O O . LYS A 1 215 ? -19.270 -3.396 70.926 1.00 78.94 215 LYS A O 1
ATOM 1719 N N . LEU A 1 216 ? -21.412 -2.894 71.343 1.00 80.38 216 LEU A N 1
ATOM 1720 C CA . LEU A 1 216 ? -21.621 -2.198 70.070 1.00 80.38 216 LEU A CA 1
ATOM 1721 C C . LEU A 1 216 ? -20.870 -0.867 70.040 1.00 80.38 216 LEU A C 1
ATOM 1723 O O . LEU A 1 216 ? -20.361 -0.485 68.992 1.00 80.38 216 LEU A O 1
ATOM 1727 N N . GLN A 1 217 ? -20.781 -0.180 71.178 1.00 78.88 217 GLN A N 1
ATOM 1728 C CA . GLN A 1 217 ? -20.002 1.041 71.315 1.00 78.88 217 GLN A CA 1
ATOM 1729 C C . GLN A 1 217 ? -18.506 0.759 71.108 1.00 78.88 217 GLN A C 1
ATOM 1731 O O . GLN A 1 217 ? -17.876 1.450 70.310 1.00 78.88 217 GLN A O 1
ATOM 1736 N N . ASP A 1 218 ? -17.981 -0.319 71.697 1.00 86.06 218 ASP A N 1
ATOM 1737 C CA . ASP A 1 218 ? -16.601 -0.773 71.487 1.00 86.06 218 ASP A CA 1
ATOM 1738 C C . ASP A 1 218 ? -16.320 -1.118 70.012 1.00 86.06 218 ASP A C 1
ATOM 1740 O O . ASP A 1 218 ? -15.281 -0.750 69.461 1.00 86.06 218 ASP A O 1
ATOM 1744 N N . GLU A 1 219 ? -17.247 -1.806 69.333 1.00 87.56 219 GLU A N 1
ATOM 1745 C CA . GLU A 1 219 ? -17.116 -2.108 67.902 1.00 87.56 219 GLU A CA 1
ATOM 1746 C C . GLU A 1 219 ? -17.178 -0.848 67.033 1.00 87.56 219 GLU A C 1
ATOM 1748 O O . GLU A 1 219 ? -16.400 -0.719 66.087 1.00 87.56 219 GLU A O 1
ATOM 1753 N N . ILE A 1 220 ? -18.060 0.100 67.357 1.00 88.75 220 ILE A N 1
ATOM 1754 C CA . ILE A 1 220 ? -18.149 1.395 66.673 1.00 88.75 220 ILE A CA 1
ATOM 1755 C C . ILE A 1 220 ? -16.838 2.162 66.823 1.00 88.75 220 ILE A C 1
ATOM 1757 O O . ILE A 1 220 ? -16.349 2.726 65.844 1.00 88.75 220 ILE A O 1
ATOM 1761 N N . ASP A 1 221 ? -16.258 2.184 68.018 1.00 89.62 221 ASP A N 1
ATOM 1762 C CA . ASP A 1 221 ? -15.024 2.919 68.267 1.00 89.62 221 ASP A CA 1
ATOM 1763 C C . ASP A 1 221 ? -13.827 2.234 67.590 1.00 89.62 221 ASP A C 1
ATOM 1765 O O . ASP A 1 221 ? -13.043 2.903 66.915 1.00 89.62 221 ASP A O 1
ATOM 1769 N N . LYS A 1 222 ? -13.783 0.896 67.573 1.00 91.31 222 LYS A N 1
ATOM 1770 C CA . LYS A 1 222 ? -12.803 0.131 66.785 1.00 91.31 222 LYS A CA 1
ATOM 1771 C C . LYS A 1 222 ? -12.938 0.366 65.276 1.00 91.31 222 LYS A C 1
ATOM 1773 O O . LYS A 1 222 ? -11.935 0.494 64.573 1.00 91.31 222 LYS A O 1
ATOM 1778 N N . LEU A 1 223 ? -14.164 0.441 64.757 1.00 91.19 223 LEU A N 1
ATOM 1779 C CA . LEU A 1 223 ? -14.420 0.740 63.345 1.00 91.19 223 LEU A CA 1
ATOM 1780 C C . LEU A 1 223 ? -14.035 2.180 62.994 1.00 91.19 223 LEU A C 1
ATOM 1782 O O . LEU A 1 223 ? -13.478 2.411 61.922 1.00 91.19 223 LEU A O 1
ATOM 1786 N N . LYS A 1 224 ? -14.273 3.147 63.888 1.00 87.44 224 LYS A N 1
ATOM 1787 C CA . LYS A 1 224 ? -13.813 4.533 63.712 1.00 87.44 224 LYS A CA 1
ATOM 1788 C C . LYS A 1 224 ? -12.291 4.617 63.676 1.00 87.44 224 LYS A C 1
ATOM 1790 O O . LYS A 1 224 ? -11.759 5.294 62.800 1.00 87.44 224 LYS A O 1
ATOM 1795 N N . GLU A 1 225 ? -11.595 3.909 64.565 1.00 93.25 225 GLU A N 1
ATOM 1796 C CA . GLU A 1 225 ? -10.130 3.841 64.563 1.00 93.25 225 GLU A CA 1
ATOM 1797 C C . GLU A 1 225 ? -9.594 3.235 63.261 1.00 93.25 225 GLU A C 1
ATOM 1799 O O . GLU A 1 225 ? -8.710 3.812 62.626 1.00 93.25 225 GLU A O 1
ATOM 1804 N N . GLN A 1 226 ? -10.168 2.116 62.806 1.00 90.75 226 GLN A N 1
ATOM 1805 C CA . GLN A 1 226 ? -9.794 1.497 61.531 1.00 90.75 226 GLN A CA 1
ATOM 1806 C C . GLN A 1 226 ? -10.061 2.416 60.338 1.00 90.75 226 GLN A C 1
ATOM 1808 O O . GLN A 1 226 ? -9.238 2.503 59.424 1.00 90.75 226 GLN A O 1
ATOM 1813 N N . LEU A 1 227 ? -11.187 3.128 60.343 1.00 92.88 227 LEU A N 1
ATOM 1814 C CA . LEU A 1 227 ? -11.533 4.079 59.293 1.00 92.88 227 LEU A CA 1
ATOM 1815 C C . LEU A 1 227 ? -10.563 5.266 59.280 1.00 92.88 227 LEU A C 1
ATOM 1817 O O . LEU A 1 227 ? -10.113 5.677 58.212 1.00 92.88 227 LEU A O 1
ATOM 1821 N N . GLN A 1 228 ? -10.188 5.781 60.450 1.00 92.88 228 GLN A N 1
ATOM 1822 C CA . GLN A 1 228 ? -9.234 6.879 60.577 1.00 92.88 228 GLN A CA 1
ATOM 1823 C C . GLN A 1 228 ? -7.815 6.465 60.167 1.00 92.88 228 GLN A C 1
ATOM 1825 O O . GLN A 1 228 ? -7.133 7.231 59.484 1.00 92.88 228 GLN A O 1
ATOM 1830 N N . LEU A 1 229 ? -7.400 5.239 60.498 1.00 94.06 229 LEU A N 1
ATOM 1831 C CA . LEU A 1 229 ? -6.141 4.656 60.034 1.00 94.06 229 LEU A CA 1
ATOM 1832 C C . LEU A 1 229 ? -6.128 4.464 58.511 1.00 94.06 229 LEU A C 1
ATOM 1834 O O . LEU A 1 229 ? -5.170 4.837 57.843 1.00 94.06 229 LEU A O 1
ATOM 1838 N N . THR A 1 230 ? -7.197 3.909 57.944 1.00 89.81 230 THR A N 1
ATOM 1839 C CA . THR A 1 230 ? -7.290 3.685 56.492 1.00 89.81 230 THR A CA 1
ATOM 1840 C C . THR A 1 230 ? -7.302 5.014 55.737 1.00 89.81 230 THR A C 1
ATOM 1842 O O . THR A 1 230 ? -6.662 5.152 54.697 1.00 89.81 230 THR A O 1
ATOM 1845 N N . LYS A 1 231 ? -7.988 6.026 56.283 1.00 91.12 231 LYS A N 1
ATOM 1846 C CA . LYS A 1 231 ? -8.013 7.378 55.723 1.00 91.12 231 LYS A CA 1
ATOM 1847 C C . LYS A 1 231 ? -6.619 8.008 55.700 1.00 91.12 231 LYS A C 1
ATOM 1849 O O . LYS A 1 231 ? -6.225 8.524 54.660 1.00 91.12 231 LYS A O 1
ATOM 1854 N N . SER A 1 232 ? -5.859 7.926 56.795 1.00 91.94 232 SER A N 1
ATOM 1855 C CA . SER A 1 232 ? -4.502 8.489 56.841 1.00 91.94 232 SER A CA 1
ATOM 1856 C C . SER A 1 232 ? -3.532 7.757 55.909 1.00 91.94 232 SER A C 1
ATOM 1858 O O . SER A 1 232 ? -2.696 8.396 55.273 1.00 91.94 232 SER A O 1
ATOM 1860 N N . GLN A 1 233 ? -3.676 6.436 55.755 1.00 92.00 233 GLN A N 1
ATOM 1861 C CA . GLN A 1 233 ? -2.919 5.657 54.769 1.00 92.00 233 GLN A CA 1
ATOM 1862 C C . GLN A 1 233 ? -3.231 6.095 53.336 1.00 92.00 233 GLN A C 1
ATOM 1864 O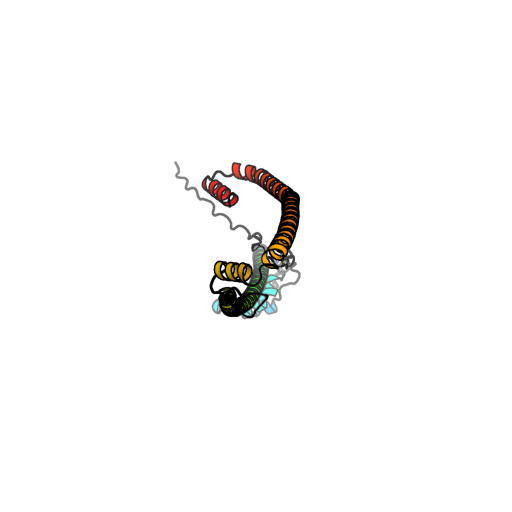 O . GLN A 1 233 ? -2.307 6.304 52.553 1.00 92.00 233 GLN A O 1
ATOM 1869 N N . LEU A 1 234 ? -4.511 6.285 53.004 1.00 89.25 234 LEU A N 1
ATOM 1870 C CA . LEU A 1 234 ? -4.922 6.728 51.674 1.00 89.25 234 LEU A CA 1
ATOM 1871 C C . LEU A 1 234 ? -4.440 8.153 51.373 1.00 89.25 234 LEU A C 1
ATOM 1873 O O . LEU A 1 234 ? -3.969 8.414 50.271 1.00 89.25 234 LEU A O 1
ATOM 1877 N N . GLU A 1 235 ? -4.511 9.067 52.342 1.00 90.25 235 GLU A N 1
ATOM 1878 C CA . GLU A 1 235 ? -3.981 10.431 52.209 1.00 90.25 235 GLU A CA 1
ATOM 1879 C C . GLU A 1 235 ? -2.455 10.423 52.015 1.00 90.25 235 GLU A C 1
ATOM 1881 O O . GLU A 1 235 ? -1.936 11.122 51.143 1.00 90.25 235 GLU A O 1
ATOM 1886 N N . ALA A 1 236 ? -1.726 9.582 52.757 1.00 91.25 236 ALA A N 1
ATOM 1887 C CA . ALA A 1 236 ? -0.286 9.411 52.582 1.00 91.25 236 ALA A CA 1
ATOM 1888 C C . ALA A 1 236 ? 0.066 8.813 51.209 1.00 91.25 236 ALA A C 1
ATOM 1890 O O . ALA A 1 236 ? 1.017 9.264 50.567 1.00 91.25 236 ALA A O 1
ATOM 1891 N N . GLU A 1 237 ? -0.705 7.833 50.729 1.00 86.56 237 GLU A N 1
ATOM 1892 C CA . GLU A 1 237 ? -0.524 7.236 49.406 1.00 86.56 237 GLU A CA 1
ATOM 1893 C C . GLU A 1 237 ? -0.848 8.234 48.288 1.00 86.56 237 GLU A C 1
ATOM 1895 O O . GLU A 1 237 ? -0.077 8.351 47.338 1.00 86.56 237 GLU A O 1
ATOM 1900 N N . GLN A 1 238 ? -1.921 9.019 48.420 1.00 83.25 238 GLN A N 1
ATOM 1901 C CA . GLN A 1 238 ? -2.252 10.107 47.496 1.00 83.25 238 GLN A CA 1
ATOM 1902 C C . GLN A 1 238 ? -1.142 11.160 47.450 1.00 83.25 238 GLN A C 1
ATOM 1904 O O . GLN A 1 238 ? -0.725 11.552 46.359 1.00 83.25 238 GLN A O 1
ATOM 1909 N N . GLN A 1 239 ? -0.601 11.565 48.602 1.00 86.75 239 GLN A N 1
ATOM 1910 C CA . GLN A 1 239 ? 0.501 12.525 48.675 1.00 86.75 239 GLN A CA 1
ATOM 1911 C C . GLN A 1 239 ? 1.789 11.953 48.065 1.00 86.75 239 GLN A C 1
ATOM 1913 O O . GLN A 1 239 ? 2.474 12.630 47.296 1.00 86.75 239 GLN A O 1
ATOM 1918 N N . ALA A 1 240 ? 2.111 10.688 48.347 1.00 86.88 240 ALA A N 1
ATOM 1919 C CA . ALA A 1 240 ? 3.250 9.997 47.748 1.00 86.88 240 ALA A CA 1
ATOM 1920 C C . ALA A 1 240 ? 3.088 9.850 46.228 1.00 86.88 240 ALA A C 1
ATOM 1922 O O . ALA A 1 240 ? 4.055 10.028 45.483 1.00 86.88 240 ALA A O 1
ATOM 1923 N N . ASN A 1 241 ? 1.871 9.572 45.759 1.00 81.62 241 ASN A N 1
ATOM 1924 C CA . ASN A 1 241 ? 1.552 9.488 44.344 1.00 81.62 241 ASN A CA 1
ATOM 1925 C C . ASN A 1 241 ? 1.647 10.868 43.676 1.00 81.62 241 ASN A C 1
ATOM 1927 O O . ASN A 1 241 ? 2.293 10.974 42.643 1.00 81.62 241 ASN A O 1
ATOM 1931 N N . MET A 1 242 ? 1.159 11.946 44.303 1.00 77.38 242 MET A N 1
ATOM 1932 C CA . MET A 1 242 ? 1.373 13.327 43.840 1.00 77.38 242 MET A CA 1
ATOM 1933 C C . MET A 1 242 ? 2.860 13.686 43.729 1.00 77.38 242 MET A C 1
ATOM 1935 O O . MET A 1 242 ? 3.277 14.284 42.738 1.00 77.38 242 MET A O 1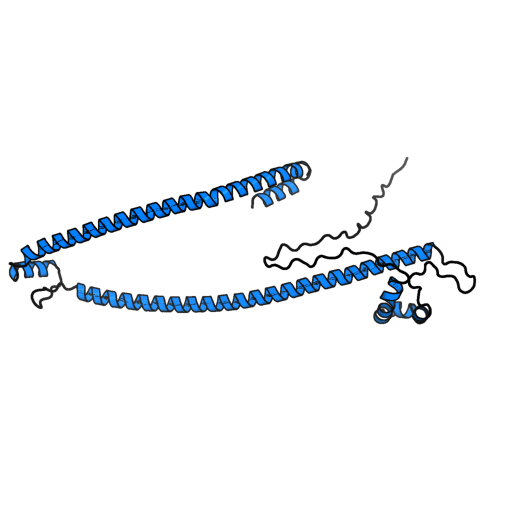
ATOM 1939 N N . VAL A 1 243 ? 3.685 13.300 44.708 1.00 82.88 243 VAL A N 1
ATOM 1940 C CA . VAL A 1 243 ? 5.138 13.533 44.666 1.00 82.88 243 VAL A CA 1
ATOM 1941 C C . VAL A 1 243 ? 5.802 12.709 43.560 1.00 82.88 243 VAL A C 1
ATOM 1943 O O . VAL A 1 243 ? 6.677 13.225 42.866 1.00 82.88 243 VAL A O 1
ATOM 1946 N N . ARG A 1 244 ? 5.395 11.449 43.353 1.00 77.44 244 ARG A N 1
ATOM 1947 C CA . ARG A 1 244 ? 5.866 10.625 42.224 1.00 77.44 244 ARG A CA 1
ATOM 1948 C C . ARG A 1 244 ? 5.457 11.231 40.885 1.00 77.44 244 ARG A C 1
ATOM 1950 O O . ARG A 1 244 ? 6.299 11.346 40.001 1.00 77.44 244 ARG A O 1
ATOM 1957 N N . PHE A 1 245 ? 4.209 11.671 40.762 1.00 68.38 245 PHE A N 1
ATOM 1958 C CA . PHE A 1 245 ? 3.695 12.334 39.570 1.00 68.38 245 PHE A CA 1
ATOM 1959 C C . PHE A 1 245 ? 4.470 13.623 39.292 1.00 68.38 245 PHE A C 1
ATOM 1961 O O . PHE A 1 245 ? 4.900 13.838 38.169 1.00 68.38 245 PHE A O 1
ATOM 1968 N N . SER A 1 246 ? 4.757 14.427 40.319 1.00 69.81 246 SER A N 1
ATOM 1969 C CA . SER A 1 246 ? 5.599 15.623 40.208 1.00 69.81 246 SER A CA 1
ATOM 1970 C C . SER A 1 246 ? 7.032 15.282 39.773 1.00 69.81 246 SER A C 1
ATOM 1972 O O . SER A 1 246 ? 7.538 15.862 38.819 1.00 69.81 246 SER A O 1
ATOM 1974 N N . LYS A 1 247 ? 7.671 14.265 40.368 1.00 73.25 247 LYS A N 1
ATOM 1975 C CA . LYS A 1 247 ? 9.030 13.831 39.985 1.00 73.25 247 LYS A CA 1
ATOM 1976 C C . LYS A 1 247 ? 9.146 13.297 38.556 1.00 73.25 247 LYS A C 1
ATOM 1978 O O . LYS A 1 247 ? 10.243 13.330 38.017 1.00 73.25 247 LYS A O 1
ATOM 1983 N N . VAL A 1 248 ? 8.069 12.790 37.957 1.00 68.62 248 VAL A N 1
ATOM 1984 C CA . VAL A 1 248 ? 8.072 12.269 36.577 1.00 68.62 248 VAL A CA 1
ATOM 1985 C C . VAL A 1 248 ? 7.594 13.329 35.582 1.00 68.62 248 VAL A C 1
ATOM 1987 O O . VAL A 1 248 ? 8.206 13.525 34.535 1.00 68.62 248 VAL A O 1
ATOM 1990 N N . MET A 1 249 ? 6.530 14.055 35.923 1.00 62.94 249 MET A N 1
ATOM 1991 C CA . MET A 1 249 ? 5.884 15.023 35.041 1.00 62.94 249 MET A CA 1
ATOM 1992 C C . MET A 1 249 ? 6.617 16.366 34.996 1.00 62.94 249 MET A C 1
ATOM 1994 O O . MET A 1 249 ? 6.660 16.973 33.933 1.00 62.94 249 MET A O 1
ATOM 1998 N N . VAL A 1 250 ? 7.236 16.827 36.092 1.00 66.88 250 VAL A N 1
ATOM 1999 C CA . VAL A 1 250 ? 7.993 18.094 36.096 1.00 66.88 250 VAL A CA 1
ATOM 2000 C C . VAL A 1 250 ? 9.233 18.010 35.194 1.00 66.88 250 VAL A C 1
ATOM 2002 O O . VAL A 1 250 ? 9.393 18.903 34.366 1.00 66.88 250 VAL A O 1
ATOM 2005 N N . PRO A 1 251 ? 10.065 16.945 35.225 1.00 67.81 251 PRO A N 1
ATOM 2006 C CA . PRO A 1 251 ? 11.147 16.784 34.250 1.00 67.81 251 PRO A CA 1
ATOM 2007 C C . PRO A 1 251 ? 10.652 16.606 32.812 1.00 67.81 251 PRO A C 1
ATOM 2009 O O . PRO A 1 251 ? 11.285 17.110 31.889 1.00 67.81 251 PRO A O 1
ATOM 2012 N N . PHE A 1 252 ? 9.516 15.931 32.607 1.00 64.00 252 PHE A N 1
ATOM 2013 C CA . PHE A 1 252 ? 8.911 15.784 31.281 1.00 64.00 252 PHE A CA 1
ATOM 2014 C C . PHE A 1 252 ? 8.424 17.129 30.715 1.00 64.00 252 PHE A C 1
ATOM 2016 O O . PHE A 1 252 ? 8.674 17.432 29.550 1.00 64.00 252 PHE A O 1
ATOM 2023 N N . LEU A 1 253 ? 7.791 17.968 31.542 1.00 59.28 253 LEU A N 1
ATOM 2024 C CA . LEU A 1 253 ? 7.343 19.314 31.171 1.00 59.28 253 LEU A CA 1
ATOM 2025 C C . LEU A 1 253 ? 8.519 20.270 30.950 1.00 59.28 253 LEU A C 1
ATOM 2027 O O . LEU A 1 253 ? 8.515 20.983 29.953 1.00 59.28 253 LEU A O 1
ATOM 2031 N N . LEU A 1 254 ? 9.549 20.231 31.804 1.00 64.25 254 LEU A N 1
ATOM 2032 C CA . LEU A 1 254 ? 10.791 20.989 31.607 1.00 64.25 254 LEU A CA 1
ATOM 2033 C C . LEU A 1 254 ? 11.495 20.577 30.308 1.00 64.25 254 LEU A C 1
ATOM 2035 O O . LEU A 1 254 ? 11.925 21.437 29.549 1.00 64.25 254 LEU A O 1
ATOM 2039 N N . CYS A 1 255 ? 11.546 19.277 29.996 1.00 60.69 255 CYS A N 1
ATOM 2040 C CA . CYS A 1 255 ? 12.079 18.782 28.726 1.00 60.69 255 CYS A CA 1
ATOM 2041 C C . CYS A 1 255 ? 11.239 19.262 27.530 1.00 60.69 255 CYS A C 1
ATOM 2043 O O . CYS A 1 255 ? 11.797 19.702 26.526 1.00 60.69 255 CYS A O 1
ATOM 2045 N N . CYS A 1 256 ? 9.908 19.254 27.642 1.00 54.78 256 CYS A N 1
ATOM 2046 C CA . CYS A 1 256 ? 9.016 19.781 26.607 1.00 54.78 256 CYS A CA 1
ATOM 2047 C C . CYS A 1 256 ? 9.163 21.299 26.417 1.00 54.78 256 CYS A C 1
ATOM 2049 O O . CYS A 1 256 ? 9.157 21.766 25.280 1.00 54.78 256 CYS A O 1
ATOM 2051 N N . GLU A 1 257 ? 9.318 22.078 27.490 1.00 62.09 257 GLU A N 1
ATOM 2052 C CA . GLU A 1 257 ? 9.582 23.519 27.411 1.00 62.09 257 GLU A CA 1
ATOM 2053 C C . GLU A 1 257 ? 10.964 23.812 26.837 1.00 62.09 257 GLU A C 1
ATOM 2055 O O . GLU A 1 257 ? 11.110 24.726 26.031 1.00 62.09 257 GLU A O 1
ATOM 2060 N N . GLU A 1 258 ? 11.976 23.018 27.177 1.00 62.88 258 GLU A N 1
ATOM 2061 C CA . GLU A 1 258 ? 13.314 23.168 26.621 1.00 62.88 258 GLU A CA 1
ATOM 2062 C C . GLU A 1 258 ? 13.353 22.798 25.130 1.00 62.88 258 GLU A C 1
ATOM 2064 O O . GLU A 1 258 ? 13.993 23.492 24.339 1.00 62.88 258 GLU A O 1
ATOM 2069 N N . LEU A 1 259 ? 12.606 21.771 24.710 1.00 56.66 259 LEU A N 1
ATOM 2070 C CA . LEU A 1 259 ? 12.390 21.439 23.298 1.00 56.66 259 LEU A CA 1
ATOM 2071 C C . LEU A 1 259 ? 11.586 22.525 22.572 1.00 56.66 259 LEU A C 1
ATOM 2073 O O . LEU A 1 259 ? 11.946 22.893 21.457 1.00 56.66 259 LEU A O 1
ATOM 2077 N N . ARG A 1 260 ? 10.552 23.096 23.202 1.00 60.78 260 ARG A N 1
ATOM 2078 C CA . ARG A 1 260 ? 9.769 24.219 22.657 1.00 60.78 260 ARG A CA 1
ATOM 2079 C C . ARG A 1 260 ? 10.613 25.484 22.517 1.00 60.78 260 ARG A C 1
ATOM 2081 O O . ARG A 1 260 ? 10.521 26.165 21.502 1.00 60.78 260 ARG A O 1
ATOM 2088 N N . ASN A 1 261 ? 11.462 25.785 23.494 1.00 61.38 261 ASN A N 1
ATOM 2089 C CA . ASN A 1 261 ? 12.365 26.931 23.460 1.00 61.38 261 ASN A CA 1
ATOM 2090 C C . ASN A 1 261 ? 13.480 26.730 22.427 1.00 61.38 261 ASN A C 1
ATOM 2092 O O . ASN A 1 261 ? 13.787 27.660 21.686 1.00 61.38 261 ASN A O 1
ATOM 2096 N N . LYS A 1 262 ? 14.025 25.512 22.291 1.00 61.22 262 LYS A N 1
ATOM 2097 C CA . LYS A 1 262 ? 14.959 25.162 21.205 1.00 61.22 262 LYS A CA 1
ATOM 2098 C C . LYS A 1 262 ? 14.287 25.262 19.833 1.00 61.22 262 LYS A C 1
ATOM 2100 O O . LYS A 1 262 ? 14.871 25.852 18.929 1.00 61.22 262 LYS A O 1
ATOM 2105 N N . ALA A 1 263 ? 13.052 24.779 19.689 1.00 57.47 263 ALA A N 1
ATOM 2106 C CA . ALA A 1 263 ? 12.267 24.941 18.468 1.00 57.47 263 ALA A CA 1
ATOM 2107 C C . ALA A 1 263 ? 12.028 26.427 18.158 1.00 57.47 263 ALA A C 1
ATOM 2109 O O . ALA A 1 263 ? 12.326 26.871 17.057 1.00 57.47 263 ALA A O 1
ATOM 2110 N N . ASN A 1 264 ? 11.610 27.237 19.131 1.00 54.47 264 ASN A N 1
ATOM 2111 C CA . ASN A 1 264 ? 11.434 28.676 18.934 1.00 54.47 264 ASN A CA 1
ATOM 2112 C C . ASN A 1 264 ? 12.746 29.387 18.562 1.00 54.47 264 ASN A C 1
ATOM 2114 O O . ASN A 1 264 ? 12.739 30.207 17.650 1.00 54.47 264 ASN A O 1
ATOM 2118 N N . CYS A 1 265 ? 13.886 29.044 19.170 1.00 54.06 265 CYS A N 1
ATOM 2119 C CA . CYS A 1 265 ? 15.190 29.604 18.793 1.00 54.06 265 CYS A CA 1
ATOM 2120 C C . CYS A 1 265 ? 15.632 29.227 17.367 1.00 54.06 265 CYS A C 1
ATOM 2122 O O . CYS A 1 265 ? 16.337 30.006 16.730 1.00 54.06 265 CYS A O 1
ATOM 2124 N N . ILE A 1 266 ? 15.211 28.067 16.851 1.00 56.50 266 ILE A N 1
ATOM 2125 C CA . ILE A 1 266 ? 15.491 27.626 15.472 1.00 56.50 266 ILE A CA 1
ATOM 2126 C C . ILE A 1 266 ? 14.501 28.250 14.474 1.00 56.50 266 ILE A C 1
ATOM 2128 O O . ILE A 1 266 ? 14.889 28.622 13.367 1.00 56.50 266 ILE A O 1
ATOM 2132 N N . PHE A 1 267 ? 13.230 28.403 14.854 1.00 51.22 267 PHE A N 1
ATOM 2133 C CA . PHE A 1 267 ? 12.167 28.877 13.964 1.00 51.22 267 PHE A CA 1
ATOM 2134 C C . PHE A 1 267 ? 12.016 30.406 13.924 1.00 51.22 267 PHE A C 1
ATOM 2136 O O . PHE A 1 267 ? 11.623 30.930 12.881 1.00 51.22 267 PHE A O 1
ATOM 2143 N N . LEU A 1 268 ? 12.377 31.151 14.979 1.00 51.19 268 LEU A N 1
ATOM 2144 C CA . LEU A 1 268 ? 12.350 32.624 14.958 1.00 51.19 268 LEU A CA 1
ATOM 2145 C C . LEU A 1 268 ? 13.237 33.240 13.851 1.00 51.19 268 LEU A C 1
ATOM 2147 O O . LEU A 1 268 ? 12.752 34.131 13.153 1.00 51.19 268 LEU A O 1
ATOM 2151 N N . PRO A 1 269 ? 14.482 32.779 13.612 1.00 52.12 269 PRO A N 1
ATOM 2152 C CA . PRO A 1 269 ? 15.307 33.269 12.504 1.00 52.12 269 PRO A CA 1
ATOM 2153 C C . PRO A 1 269 ? 14.697 32.975 11.126 1.00 52.12 269 PRO A C 1
ATOM 2155 O O . PRO A 1 269 ? 14.795 33.798 10.216 1.00 52.12 269 PRO A O 1
ATOM 2158 N N . ILE A 1 270 ? 14.019 31.830 10.980 1.00 50.50 270 ILE A N 1
ATOM 2159 C CA . ILE A 1 270 ? 13.334 31.426 9.743 1.00 50.50 270 ILE A CA 1
ATOM 2160 C C . ILE A 1 270 ? 12.108 32.326 9.505 1.00 50.50 270 ILE A C 1
ATOM 2162 O O . ILE A 1 270 ? 11.869 32.765 8.382 1.00 50.50 270 ILE A O 1
ATOM 2166 N N . PHE A 1 271 ? 11.374 32.691 10.559 1.00 46.59 271 PHE A N 1
ATOM 2167 C CA . PHE A 1 271 ? 10.180 33.542 10.482 1.00 46.59 271 PHE A CA 1
ATOM 2168 C C . PHE A 1 271 ? 10.452 34.989 10.063 1.00 46.59 271 PHE A C 1
ATOM 2170 O O . PHE A 1 271 ? 9.631 35.611 9.381 1.00 46.59 271 PHE A O 1
ATOM 2177 N N . VAL A 1 272 ? 11.595 35.546 10.470 1.00 52.78 272 VAL A N 1
ATOM 2178 C CA . VAL A 1 272 ? 11.975 36.931 10.146 1.00 52.78 272 VAL A CA 1
ATOM 2179 C C . VAL A 1 272 ? 12.339 37.077 8.658 1.00 52.78 272 VAL A C 1
ATOM 2181 O O . VAL A 1 272 ? 12.132 38.147 8.088 1.00 52.78 272 VAL A O 1
ATOM 2184 N N . GLY A 1 273 ? 12.771 35.997 7.992 1.00 51.88 273 GLY A N 1
ATOM 2185 C CA . GLY A 1 273 ? 13.167 35.991 6.575 1.00 51.88 273 GLY A CA 1
ATOM 2186 C C . GLY A 1 273 ? 12.028 35.901 5.547 1.00 51.88 273 GLY A C 1
ATOM 2187 O O . GLY A 1 273 ? 12.229 36.253 4.384 1.00 51.88 273 GLY A O 1
ATOM 2188 N N . PHE A 1 274 ? 10.820 35.475 5.933 1.00 52.59 274 PHE A N 1
ATOM 2189 C CA . PHE A 1 274 ? 9.681 35.420 5.006 1.00 52.59 274 PHE A CA 1
ATOM 2190 C C . PHE A 1 274 ? 9.032 36.805 4.853 1.00 52.59 274 PHE A C 1
ATOM 2192 O O . PHE A 1 274 ? 8.750 37.478 5.841 1.00 52.59 274 PHE A O 1
ATOM 2199 N N . LYS A 1 275 ? 8.763 37.258 3.624 1.00 52.28 275 LYS A N 1
ATOM 2200 C CA . LYS A 1 275 ? 8.039 38.526 3.371 1.00 52.28 275 LYS A CA 1
ATOM 2201 C C . LYS A 1 275 ? 6.516 38.363 3.316 1.00 52.28 275 LYS A C 1
ATOM 2203 O O . LYS A 1 275 ? 5.802 39.356 3.383 1.00 52.28 275 LYS A O 1
ATOM 2208 N N . ASP A 1 276 ? 6.020 37.131 3.213 1.00 55.25 276 ASP A N 1
ATOM 2209 C CA . ASP A 1 276 ? 4.596 36.845 3.032 1.00 55.25 276 ASP A CA 1
ATOM 2210 C C . ASP A 1 276 ? 3.869 36.651 4.376 1.00 55.25 276 ASP A C 1
ATOM 2212 O O . ASP A 1 276 ? 4.158 35.729 5.146 1.00 55.25 276 ASP A O 1
ATOM 2216 N N . GLN A 1 277 ? 2.906 37.534 4.651 1.00 56.50 277 GLN A N 1
ATOM 2217 C CA . GLN A 1 277 ? 2.143 37.580 5.900 1.00 56.50 277 GLN A CA 1
ATOM 2218 C C . GLN A 1 277 ? 1.223 36.356 6.084 1.00 56.50 277 GLN A C 1
ATOM 2220 O O . GLN A 1 277 ? 0.943 35.971 7.220 1.00 56.50 277 GLN A O 1
ATOM 2225 N N . ARG A 1 278 ? 0.762 35.717 4.994 1.00 57.09 278 ARG A N 1
ATOM 2226 C CA . ARG A 1 278 ? -0.138 34.547 5.063 1.00 57.09 278 ARG A CA 1
ATOM 2227 C C . ARG A 1 278 ? 0.606 33.277 5.453 1.00 57.09 278 ARG A C 1
ATOM 2229 O O . ARG A 1 278 ? 0.092 32.474 6.227 1.00 57.09 278 ARG A O 1
ATOM 2236 N N . VAL A 1 279 ? 1.837 33.127 4.967 1.00 57.00 279 VAL A N 1
ATOM 2237 C CA . VAL A 1 279 ? 2.713 32.002 5.325 1.00 57.00 279 VAL A CA 1
ATOM 2238 C C . VAL A 1 279 ? 3.092 32.084 6.803 1.00 57.00 279 VAL A C 1
ATOM 2240 O O . VAL A 1 279 ? 3.026 31.085 7.512 1.00 57.00 279 VAL A O 1
ATOM 2243 N N . LYS A 1 280 ? 3.367 33.295 7.302 1.00 56.22 280 LYS A N 1
ATOM 2244 C CA . LYS A 1 280 ? 3.579 33.532 8.735 1.00 56.22 280 LYS A CA 1
ATOM 2245 C C . LYS A 1 280 ? 2.353 33.151 9.566 1.00 56.22 280 LYS A C 1
ATOM 2247 O O . LYS A 1 280 ? 2.484 32.406 10.527 1.00 56.22 280 LYS A O 1
ATOM 2252 N N . ALA A 1 281 ? 1.156 33.590 9.184 1.00 57.66 281 ALA A N 1
ATOM 2253 C CA . ALA A 1 281 ? -0.059 33.265 9.934 1.00 57.66 281 ALA A CA 1
ATOM 2254 C C . ALA A 1 281 ? -0.336 31.748 10.000 1.00 57.66 281 ALA A C 1
ATOM 2256 O O . ALA A 1 281 ? -0.663 31.234 11.068 1.00 57.66 281 ALA A O 1
ATOM 2257 N N . ASN A 1 282 ? -0.135 31.020 8.895 1.00 55.56 282 ASN A N 1
ATOM 2258 C CA . ASN A 1 282 ? -0.365 29.574 8.846 1.00 55.56 282 ASN A CA 1
ATOM 2259 C C . ASN A 1 282 ? 0.657 28.768 9.660 1.00 55.56 282 ASN A C 1
ATOM 2261 O O . ASN A 1 282 ? 0.282 27.766 10.262 1.00 55.56 282 ASN A O 1
ATOM 2265 N N . ILE A 1 283 ? 1.923 29.197 9.720 1.00 57.97 283 ILE A N 1
ATOM 2266 C CA . ILE A 1 283 ? 2.927 28.495 10.533 1.00 57.97 283 ILE A CA 1
ATOM 2267 C C . ILE A 1 283 ? 2.699 28.764 12.029 1.00 57.97 283 ILE A C 1
ATOM 2269 O O . ILE A 1 283 ? 2.791 27.829 12.816 1.00 57.97 283 ILE A O 1
ATOM 2273 N N . VAL A 1 284 ? 2.317 29.988 12.432 1.00 57.38 284 VAL A N 1
ATOM 2274 C CA . VAL A 1 284 ? 1.925 30.248 13.836 1.00 57.38 284 VAL A CA 1
ATOM 2275 C C . VAL A 1 284 ? 0.727 29.378 14.230 1.00 57.38 284 VAL A C 1
ATOM 2277 O O . VAL A 1 284 ? 0.727 28.805 15.315 1.00 57.38 284 VAL A O 1
ATOM 2280 N N . LEU A 1 285 ? -0.265 29.231 13.344 1.00 55.84 285 LEU A N 1
ATOM 2281 C CA . LEU A 1 285 ? -1.444 28.401 13.600 1.00 55.84 285 LEU A CA 1
ATOM 2282 C C . LEU A 1 285 ? -1.098 26.904 13.689 1.00 55.84 285 LEU A C 1
ATOM 2284 O O . LEU A 1 285 ? -1.645 26.209 14.536 1.00 55.84 285 LEU A O 1
ATOM 2288 N N . ALA A 1 286 ? -0.158 26.423 12.870 1.00 53.59 286 ALA A N 1
ATOM 2289 C CA . ALA A 1 286 ? 0.320 25.040 12.906 1.00 53.59 286 ALA A CA 1
ATOM 2290 C C . ALA A 1 286 ? 1.177 24.719 14.144 1.00 53.59 286 ALA A C 1
ATOM 2292 O O . ALA A 1 286 ? 1.235 23.565 14.549 1.00 53.59 286 ALA A O 1
ATOM 2293 N N . MET A 1 287 ? 1.835 25.717 14.744 1.00 52.25 287 MET A N 1
ATOM 2294 C CA . MET A 1 287 ? 2.608 25.551 15.984 1.00 52.25 287 MET A CA 1
ATOM 2295 C C . MET A 1 287 ? 1.763 25.725 17.260 1.00 52.25 287 MET A C 1
ATOM 2297 O O . MET A 1 287 ? 2.256 25.443 18.351 1.00 52.25 287 MET A O 1
ATOM 2301 N N . ALA A 1 288 ? 0.523 26.217 17.145 1.00 50.00 288 ALA A N 1
ATOM 2302 C CA . ALA A 1 288 ? -0.394 26.443 18.267 1.00 50.00 288 ALA A CA 1
ATOM 2303 C C . ALA A 1 288 ? -1.351 25.263 18.552 1.00 50.00 288 ALA A C 1
ATOM 2305 O O . ALA A 1 288 ? -2.047 25.298 19.568 1.00 50.00 288 ALA A O 1
ATOM 2306 N N . VAL A 1 289 ? -1.391 24.255 17.670 1.00 43.12 289 VAL A N 1
ATOM 2307 C CA . VAL A 1 289 ? -2.126 22.979 17.822 1.00 43.12 289 VAL A CA 1
ATOM 2308 C C . VAL A 1 289 ? -1.183 21.912 18.365 1.00 43.12 289 VAL A C 1
ATOM 2310 O O . VAL A 1 289 ? -1.621 21.157 19.260 1.00 43.12 289 VAL A O 1
#

Secondary structure (DSSP, 8-state):
------PPPPPPPPP-----------SS--PPP-PPPP-PPP--SPP-HHHHHT--HHHHHHHT-HHHHHHHHHHHHH---TT-B-TTT-PBPPHHHHHHHHHHHHHHHHHHHHHHHHHHHHHHHHHHHHHHHHHHHHHHHHHHHHHHHHHHHHHHHHHHHHHHHHHHHHHHHHHTSEE-SSSS-EESSHHHHHHHHHHH-HHHHHHHHHHHHHHHHHHHHHHHHHHHHHHHHHHHHHHHHHHHHHHHHHHHHHHHHHHHHHHHHHHHHHHHH---HHHHHHHHHHH--

InterPro domains:
  IPR013087 Zinc finger C2H2-type [PS00028] (180-201)
  IPR013087 Zinc finger C2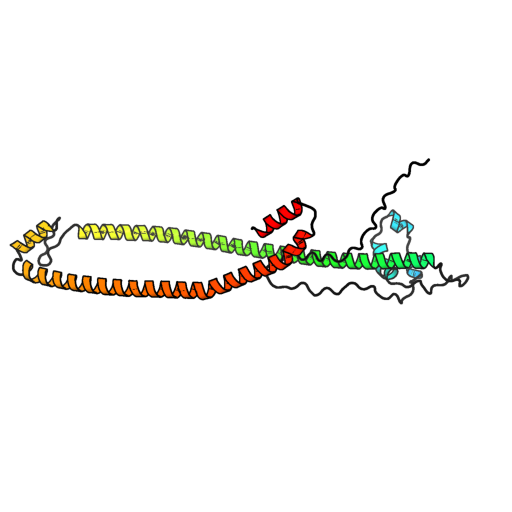H2-type [PS50157] (178-206)
  IPR032714 Cilium assembly protein DZIP1, N-terminal [PF13815] (38-158)
  IPR051241 DZIP and RILPL [PTHR21502] (33-242)

Organism: Anas platyrhynchos (NCBI:txid8839)

Foldseek 3Di:
DDDDDDDDDDDDDDPPDPPPPPPDDDPDDDDDPPDDDDDDDAQDAAAPPVLVVVDPPVCCVVVVPVVSCVVCLVRLLRHQQQCPADPPPRHRPDPVVNVVSPVVSVVSSVVVVVVVVVVVVVVVVVVVVVVVVVVVVVVVVVVVVVVVVVVVVVVVVVVVVVVVVVVVVVVVVVVCWDADPVDRDIHNDVVVSLVCCCPPVVPCSPVVVVVVVVVVVVVVVVVVVVVVVVVVVVVVVVVVVVVVCCVVVVVVVVVVVVVVVVVCVVCVVVLVPDPDPVVNVVVVVVVVD